Protein AF-A0A7W5UC82-F1 (afdb_monomer)

Solvent-accessible surface area (backbone atoms only — not comparable to full-atom values): 12425 Å² total; per-residue (Å²): 120,72,84,56,63,73,58,65,76,82,56,64,80,83,52,55,62,54,56,48,46,48,49,60,71,60,55,73,76,70,64,83,84,66,66,76,64,57,51,53,33,40,58,38,34,38,73,66,35,64,66,34,46,51,55,49,46,72,69,45,45,68,56,44,32,56,49,31,27,64,73,68,68,35,65,70,63,8,50,52,37,41,53,51,36,53,53,50,46,63,73,44,32,67,74,66,70,93,79,85,71,57,63,70,49,52,54,52,32,50,38,49,53,50,48,48,55,50,56,50,49,54,51,51,48,46,70,78,54,61,67,100,53,88,84,71,74,89,78,63,86,82,77,90,71,70,94,80,44,70,66,59,54,51,53,53,37,47,67,70,42,59,65,71,20,40,49,44,44,42,34,40,65,75,64,46,36,50,64,65,54,36,11,58,49,71,73,50,51,53,68,55,41,53,52,30,35,55,51,31,52,52,49,40,50,54,48,58,56,51,67,63,71,81,108

Radius of gyration: 19.01 Å; Cα contacts (8 Å, |Δi|>4): 162; chains: 1; bounding box: 41×48×53 Å

Nearest PDB structures (foldseek):
  5wuq-assembly1_A  TM=9.085E-01  e=1.717E-09  Bacillus subtilis subsp. subtilis str. 168
  5uxx-assembly1_A  TM=7.949E-01  e=4.106E-07  Bartonella quintana str. Toulouse
  8z6g-assembly3_F  TM=4.770E-01  e=3.536E-07  Pseudomonas aeruginosa
  1or7-assembly3_A  TM=4.717E-01  e=6.114E-07  Escherichia coli
  6dvb-assembly1_F  TM=4.157E-01  e=9.454E-06  Mycobacterium tuberculosis H37Rv

Sequence (215 aa):
MALFADYKAEVPCNYRSELERWRLSMKWDRAPKSGDQDEDLLGRIAAGDVSAMRMMVARQLPRIVAVATRMLGDAAEAEDVAQETFLRIWRNAGGWRQRNARFSTWVHRVAINLCYDRLRRRKDVLAEHPPDIEYEGPAPDADLMSEDDPSRRVERALQMIASRQREAIILVYYQALSNVEAAEVMDVSVDALESLLARGRRSLQGLLLKDEGDG

pLDDT: mean 71.08, std 19.15, range [25.59, 94.25]

Mean predicted aligned error: 12.04 Å

Foldseek 3Di:
DVVVVVVVPPDPPVCPVVVVVVCVVLPLPDDDDPFPLLVVLLVCLLVVNPVSLVVNCVVCVVVQLVLLCLLQVDNVLSNVLSVVLSVCSSVCSVVDDPDDAGPLLVSLLSSLVSSVVVVVVVVVCCVVCVDPDDDPDDDDPPPDDDPPDVVVLLSVLLVPDDSLLSQLCCCCRVVVDDLVSSCVSVVHDSVVSVVSPVVSVVSSVVSSVVVVVVD

Secondary structure (DSSP, 8-state):
-GGGTGGGGSS-TTSHHHHHHHHHHTT-S-PPP-HHHHHHHHHHHHTT-HHHHHHHHHHHHHHHHHHHHHHHS-HHHHHHHHHHHHHHHHHHGGG--TTS--HHHHHHHHHHHHHHHHHHHHHHHHHHS--SS--PPP-----SS-TT-HHHHHHHHHHHS-HHHHHHHIIIIIS---HHHHHHHHTS-HHHHHHHHHHHHHHHHHHHHHTTT--

Structure (mmCIF, N/CA/C/O backbone):
data_AF-A0A7W5UC82-F1
#
_entry.id   AF-A0A7W5UC82-F1
#
loop_
_atom_site.group_PDB
_atom_site.id
_atom_site.type_symbol
_atom_site.label_atom_id
_atom_site.label_alt_id
_atom_site.label_comp_id
_atom_site.label_asym_id
_atom_site.label_entity_id
_atom_site.label_seq_id
_atom_site.pdbx_PDB_ins_code
_atom_site.Cartn_x
_atom_site.Cartn_y
_atom_site.Cartn_z
_atom_site.occupancy
_atom_site.B_iso_or_equiv
_atom_site.auth_seq_id
_atom_site.auth_comp_id
_atom_site.auth_asym_id
_atom_site.auth_atom_id
_atom_site.pdbx_PDB_model_num
ATOM 1 N N . MET A 1 1 ? 9.038 19.351 -6.204 1.00 32.41 1 MET A N 1
ATOM 2 C CA . MET A 1 1 ? 9.096 20.231 -7.397 1.00 32.41 1 MET A CA 1
ATOM 3 C C . MET A 1 1 ? 10.528 20.433 -7.895 1.00 32.41 1 MET A C 1
ATOM 5 O O . MET A 1 1 ? 10.709 20.386 -9.099 1.00 32.41 1 MET A O 1
ATOM 9 N N . ALA A 1 2 ? 11.543 20.551 -7.024 1.00 25.59 2 ALA A N 1
ATOM 10 C CA . ALA A 1 2 ? 12.946 20.707 -7.446 1.00 25.59 2 ALA A CA 1
ATOM 11 C C . ALA A 1 2 ? 13.569 19.449 -8.099 1.00 25.59 2 ALA A C 1
ATOM 13 O O . ALA A 1 2 ? 14.167 19.552 -9.159 1.00 25.59 2 ALA A O 1
ATOM 14 N N . LEU A 1 3 ? 13.316 18.245 -7.568 1.00 31.55 3 LEU A N 1
ATOM 15 C CA . LEU A 1 3 ? 13.868 16.976 -8.091 1.00 31.55 3 LEU A CA 1
ATOM 16 C C . LEU A 1 3 ? 13.426 16.580 -9.519 1.00 31.55 3 LEU A C 1
ATOM 18 O O . LEU A 1 3 ? 13.947 15.621 -10.079 1.00 31.55 3 LEU A O 1
ATOM 22 N N . PHE A 1 4 ? 12.445 17.274 -10.104 1.00 32.50 4 PHE A N 1
ATOM 23 C CA . PHE A 1 4 ? 11.948 17.000 -11.460 1.00 32.50 4 PHE A CA 1
ATOM 24 C C . PHE A 1 4 ? 12.512 17.956 -12.518 1.00 32.50 4 PHE A C 1
ATOM 26 O O . PHE A 1 4 ? 12.446 17.638 -13.704 1.00 32.50 4 PHE A O 1
ATOM 33 N N . ALA A 1 5 ? 13.051 19.109 -12.110 1.00 36.34 5 ALA A N 1
ATOM 34 C CA . ALA A 1 5 ? 13.639 20.070 -13.040 1.00 36.34 5 ALA A CA 1
ATOM 35 C C . ALA A 1 5 ? 14.926 19.507 -13.664 1.00 36.34 5 ALA A C 1
ATOM 37 O O . ALA A 1 5 ? 15.095 19.587 -14.879 1.00 36.34 5 ALA A O 1
ATOM 38 N N . ASP A 1 6 ? 15.738 18.814 -12.860 1.00 35.50 6 ASP A N 1
ATOM 39 C CA . ASP A 1 6 ? 16.983 18.184 -13.315 1.00 35.50 6 ASP A CA 1
ATOM 40 C C . ASP A 1 6 ? 16.746 16.927 -14.182 1.00 35.50 6 ASP A C 1
ATOM 42 O O . ASP A 1 6 ? 17.579 16.570 -15.006 1.00 35.50 6 ASP A O 1
ATOM 46 N N . TYR A 1 7 ? 15.571 16.288 -14.089 1.00 35.19 7 TYR A N 1
ATOM 47 C CA . TYR A 1 7 ? 15.224 15.066 -14.840 1.00 35.19 7 TYR A CA 1
ATOM 48 C C . TYR A 1 7 ? 14.824 15.320 -16.309 1.00 35.19 7 TYR A C 1
ATOM 50 O O . TYR A 1 7 ? 14.901 14.420 -17.142 1.00 35.19 7 TYR A O 1
ATOM 58 N N . LYS A 1 8 ? 14.395 16.543 -16.670 1.00 36.47 8 LYS A N 1
ATOM 59 C CA . LYS A 1 8 ? 13.956 16.880 -18.045 1.00 36.47 8 LYS A CA 1
ATOM 60 C C . LYS A 1 8 ? 15.104 16.940 -19.067 1.00 36.47 8 LYS A C 1
ATOM 62 O O . LYS A 1 8 ? 14.813 16.973 -20.267 1.00 36.47 8 LYS A O 1
ATOM 67 N N . ALA A 1 9 ? 16.358 16.984 -18.614 1.00 41.28 9 ALA A N 1
ATOM 68 C CA . ALA A 1 9 ? 17.532 17.215 -19.456 1.00 41.28 9 ALA A CA 1
ATOM 69 C C . ALA A 1 9 ? 18.114 15.941 -20.103 1.00 41.28 9 ALA A C 1
ATOM 71 O O . ALA A 1 9 ? 18.728 16.042 -21.159 1.00 41.28 9 ALA A O 1
ATOM 72 N N . GLU A 1 10 ? 17.885 14.756 -19.526 1.00 39.31 10 GLU A N 1
ATOM 73 C CA . GLU A 1 10 ? 18.503 13.489 -19.975 1.00 39.31 10 GLU A CA 1
ATOM 74 C C . GLU A 1 10 ? 17.598 12.625 -20.875 1.00 39.31 10 GLU A C 1
ATOM 76 O O . GLU A 1 10 ? 18.006 11.563 -21.337 1.00 39.31 10 GLU A O 1
ATOM 81 N N . VAL A 1 11 ? 16.362 13.062 -21.145 1.00 37.50 11 VAL A N 1
ATOM 82 C CA . VAL A 1 11 ? 15.384 12.296 -21.935 1.00 37.50 11 VAL A CA 1
ATOM 83 C C . VAL A 1 11 ? 15.316 12.827 -23.375 1.00 37.50 11 VAL A C 1
ATOM 85 O O . VAL A 1 11 ? 15.060 14.024 -23.555 1.00 37.50 11 VAL A O 1
ATOM 88 N N . PRO A 1 12 ? 15.489 11.973 -24.407 1.00 40.16 12 PRO A N 1
ATOM 89 C CA . PRO A 1 12 ? 15.376 12.382 -25.806 1.00 40.16 12 PRO A CA 1
ATOM 90 C C . PRO A 1 12 ? 14.014 13.028 -26.125 1.00 40.16 12 PRO A C 1
ATOM 92 O O . PRO A 1 12 ? 12.970 12.629 -25.607 1.00 40.16 12 PRO A O 1
ATOM 95 N N . CYS A 1 13 ? 14.031 14.061 -26.976 1.00 39.88 13 CYS A N 1
ATOM 96 C CA . CYS A 1 13 ? 12.917 14.988 -27.237 1.00 39.88 13 CYS A CA 1
ATOM 97 C C . CYS A 1 13 ? 11.603 14.316 -27.702 1.00 39.88 13 CYS A C 1
ATOM 99 O O . CYS A 1 13 ? 10.521 14.840 -27.440 1.00 39.88 13 CYS A O 1
ATOM 101 N N . ASN A 1 14 ? 11.678 13.139 -28.329 1.00 45.16 14 ASN A N 1
ATOM 102 C CA . ASN A 1 14 ? 10.529 12.370 -28.818 1.00 45.16 14 ASN A CA 1
ATOM 103 C C . ASN A 1 14 ? 9.693 11.707 -27.703 1.00 45.16 14 ASN A C 1
ATOM 105 O O . ASN A 1 14 ? 8.492 11.552 -27.885 1.00 45.16 14 ASN A O 1
ATOM 109 N N . TYR A 1 15 ? 10.268 11.415 -26.531 1.00 40.84 15 TYR A N 1
ATOM 110 C CA . TYR A 1 15 ? 9.565 10.739 -25.422 1.00 40.84 15 TYR A CA 1
ATOM 111 C C . TYR A 1 15 ? 8.939 11.696 -24.400 1.00 40.84 15 TYR A C 1
ATOM 113 O O . TYR A 1 15 ? 8.204 11.290 -23.496 1.00 40.84 15 TYR A O 1
ATOM 121 N N . ARG A 1 16 ? 9.211 13.000 -24.525 1.00 47.47 16 ARG A N 1
ATOM 122 C CA . ARG A 1 16 ? 8.720 14.021 -23.589 1.00 47.47 16 ARG A CA 1
ATOM 123 C C . ARG A 1 16 ? 7.192 14.160 -23.642 1.00 47.47 16 ARG A C 1
ATOM 125 O O . ARG A 1 16 ? 6.579 14.397 -22.607 1.00 47.47 16 ARG A O 1
ATOM 132 N N . SER A 1 17 ? 6.580 13.964 -24.811 1.00 43.38 17 SER A N 1
ATOM 133 C CA . SER A 1 17 ? 5.130 14.086 -25.026 1.00 43.38 17 SER A CA 1
ATOM 134 C C . SER A 1 17 ? 4.337 12.843 -24.598 1.00 43.38 17 SER A C 1
ATOM 136 O O . SER A 1 17 ? 3.176 12.965 -24.214 1.00 43.38 17 SER A O 1
ATOM 138 N N . GLU A 1 18 ? 4.942 11.654 -24.622 1.00 41.31 18 GLU A N 1
ATOM 139 C CA . GLU A 1 18 ? 4.344 10.403 -24.130 1.00 41.31 18 GLU A CA 1
ATOM 140 C C . GLU A 1 18 ? 4.451 10.270 -22.618 1.00 41.31 18 GLU A C 1
ATOM 142 O O . GLU A 1 18 ? 3.460 9.944 -21.973 1.00 41.31 18 GLU A O 1
ATOM 147 N N . LEU A 1 19 ? 5.591 10.650 -22.033 1.00 44.00 19 LEU A N 1
ATOM 148 C CA . LEU A 1 19 ? 5.740 10.761 -20.582 1.00 44.00 19 LEU A CA 1
ATOM 149 C C . LEU A 1 19 ? 4.848 11.870 -19.997 1.00 44.00 19 LEU A C 1
ATOM 151 O O . LEU A 1 19 ? 4.282 11.692 -18.918 1.00 44.00 19 LEU A O 1
ATOM 155 N N . GLU A 1 20 ? 4.660 12.997 -20.699 1.00 46.47 20 GLU A N 1
ATOM 156 C CA . GLU A 1 20 ? 3.678 14.016 -20.299 1.00 46.47 20 GLU A CA 1
ATOM 157 C C . GLU A 1 20 ? 2.229 13.545 -20.509 1.00 46.47 20 GLU A C 1
ATOM 159 O O . GLU A 1 20 ? 1.400 13.790 -19.631 1.00 46.47 20 GLU A O 1
ATOM 164 N N . ARG A 1 21 ? 1.914 12.799 -21.581 1.00 47.69 21 ARG A N 1
ATOM 165 C CA . ARG A 1 21 ? 0.598 12.145 -21.756 1.00 47.69 21 ARG A CA 1
ATOM 166 C C . ARG A 1 21 ? 0.309 11.127 -20.663 1.00 47.69 21 ARG A C 1
ATOM 168 O O . ARG A 1 21 ? -0.806 11.098 -20.160 1.00 47.69 21 ARG A O 1
ATOM 175 N N . TRP A 1 22 ? 1.302 10.352 -20.245 1.00 50.38 22 TRP A N 1
ATOM 176 C CA . TRP A 1 22 ? 1.209 9.443 -19.107 1.00 50.38 22 TRP A CA 1
ATOM 177 C C . TRP A 1 22 ? 0.980 10.182 -17.792 1.00 50.38 22 TRP A C 1
ATOM 179 O O . TRP A 1 22 ? 0.070 9.840 -17.039 1.00 50.38 22 TRP A O 1
ATOM 189 N N . ARG A 1 23 ? 1.746 11.250 -17.540 1.00 44.44 23 ARG A N 1
ATOM 190 C CA . ARG A 1 23 ? 1.577 12.124 -16.368 1.00 44.44 23 ARG A CA 1
ATOM 191 C C . ARG A 1 23 ? 0.168 12.729 -16.295 1.00 44.44 23 ARG A C 1
ATOM 193 O O . ARG A 1 23 ? -0.384 12.860 -15.204 1.00 44.44 23 ARG A O 1
ATOM 200 N N . LEU A 1 24 ? -0.397 13.105 -17.445 1.00 42.62 24 LEU A N 1
ATOM 201 C CA . LEU A 1 24 ? -1.737 13.688 -17.580 1.00 42.62 24 LEU A CA 1
ATOM 202 C C . LEU A 1 24 ? -2.851 12.629 -17.508 1.00 42.62 24 LEU A C 1
ATOM 204 O O . LEU A 1 24 ? -3.873 12.870 -16.870 1.00 42.62 24 LEU A O 1
ATOM 208 N N . SER A 1 25 ? -2.634 11.450 -18.096 1.00 43.88 25 SER A N 1
ATOM 209 C CA . SER A 1 25 ? -3.541 10.293 -18.054 1.00 43.88 25 SER A CA 1
ATOM 210 C C . SER A 1 25 ? -3.720 9.758 -16.625 1.00 43.88 25 SER A C 1
ATOM 212 O O . SER A 1 25 ? -4.839 9.500 -16.189 1.00 43.88 25 SER A O 1
ATOM 214 N N . MET A 1 26 ? -2.638 9.704 -15.838 1.00 41.81 26 MET A N 1
ATOM 215 C CA . MET A 1 26 ? -2.639 9.206 -14.455 1.00 41.81 26 MET A CA 1
ATOM 216 C C . MET A 1 26 ? -3.280 10.143 -13.413 1.00 41.81 26 MET A C 1
ATOM 218 O O . MET A 1 26 ? -3.298 9.787 -12.238 1.00 41.81 26 MET A O 1
ATOM 222 N N . LYS A 1 27 ? -3.793 11.330 -13.793 1.00 40.84 27 LYS A N 1
ATOM 223 C CA . LYS A 1 27 ? -4.301 12.360 -12.856 1.00 40.84 27 LYS A CA 1
ATOM 224 C C . LYS A 1 27 ? -3.393 12.530 -11.625 1.00 40.84 27 LYS A C 1
ATOM 226 O O . LYS A 1 27 ? -3.808 12.373 -10.481 1.00 40.84 27 LYS A O 1
ATOM 231 N N . TRP A 1 28 ? -2.141 12.898 -11.890 1.00 47.50 28 TRP A N 1
ATOM 232 C CA . TRP A 1 28 ? -1.086 13.177 -10.904 1.00 47.50 28 TRP A CA 1
ATOM 233 C C . TRP A 1 28 ? -1.439 14.252 -9.852 1.00 47.50 28 TRP A C 1
ATOM 235 O O . TRP A 1 28 ? -0.790 14.357 -8.809 1.00 47.50 28 TRP A O 1
ATOM 245 N N . ASP A 1 29 ? -2.476 15.053 -10.090 1.00 33.72 29 ASP A N 1
ATOM 246 C CA . ASP A 1 29 ? -2.910 16.088 -9.162 1.00 33.72 29 ASP A CA 1
ATOM 247 C C . ASP A 1 29 ? -3.919 15.525 -8.148 1.00 33.72 29 ASP A C 1
ATOM 249 O O . ASP A 1 29 ? -5.121 15.487 -8.387 1.00 33.72 29 ASP A O 1
ATOM 253 N N . ARG A 1 30 ? -3.383 15.120 -6.986 1.00 38.94 30 ARG A N 1
ATOM 254 C CA . ARG A 1 30 ? -4.061 15.006 -5.676 1.00 38.94 30 ARG A CA 1
ATOM 255 C C . ARG A 1 30 ? -5.403 14.249 -5.686 1.00 38.94 30 ARG A C 1
ATOM 257 O O . ARG A 1 30 ? -6.471 14.840 -5.839 1.00 38.94 30 ARG A O 1
ATOM 264 N N . ALA A 1 31 ? -5.375 12.961 -5.336 1.00 37.72 31 ALA A N 1
ATOM 265 C CA . ALA A 1 31 ? -6.595 12.309 -4.862 1.00 37.72 31 ALA A CA 1
ATOM 266 C C . ALA A 1 31 ? -7.041 12.930 -3.515 1.00 37.72 31 ALA A C 1
ATOM 268 O O . ALA A 1 31 ? -6.196 13.299 -2.689 1.00 37.72 31 ALA A O 1
ATOM 269 N N . PRO A 1 32 ? -8.354 13.080 -3.275 1.00 38.25 32 PRO A N 1
ATOM 270 C CA . PRO A 1 32 ? -8.872 13.687 -2.054 1.00 38.25 32 PRO A CA 1
ATOM 271 C C . PRO A 1 32 ? -8.574 12.827 -0.816 1.00 38.25 32 PRO A C 1
ATOM 273 O O . PRO A 1 32 ? -8.680 11.601 -0.845 1.00 38.25 32 PRO A O 1
ATOM 276 N N . LYS A 1 33 ? -8.215 13.496 0.287 1.00 47.78 33 LYS A N 1
ATOM 277 C CA . LYS A 1 33 ? -7.917 12.890 1.594 1.00 47.78 33 LYS A CA 1
ATOM 278 C C . LYS A 1 33 ? -9.211 12.358 2.233 1.00 47.78 33 LYS A C 1
ATOM 280 O O . LYS A 1 33 ? -10.138 13.135 2.425 1.00 47.78 33 LYS A O 1
ATOM 285 N N . SER A 1 34 ? -9.258 11.076 2.609 1.00 53.88 34 SER A N 1
ATOM 286 C CA . SER A 1 34 ? -10.420 10.424 3.255 1.00 53.88 34 SER A CA 1
ATOM 287 C C . SER A 1 34 ? -10.397 10.436 4.797 1.00 53.88 34 SER A C 1
ATOM 289 O O . SER A 1 34 ? -11.190 9.735 5.420 1.00 53.88 34 SER A O 1
ATOM 291 N N . GLY A 1 35 ? -9.502 11.224 5.409 1.00 56.31 35 GLY A N 1
ATOM 292 C CA . GLY A 1 35 ? -9.071 11.083 6.810 1.00 56.31 35 GLY A CA 1
ATOM 293 C C . GLY A 1 35 ? -10.182 11.022 7.864 1.00 56.31 35 GLY A C 1
ATOM 294 O O . GLY A 1 35 ? -10.196 10.092 8.660 1.00 56.31 35 GLY A O 1
ATOM 295 N N . ASP A 1 36 ? -11.137 11.951 7.844 1.00 56.66 36 ASP A N 1
ATOM 296 C CA . ASP A 1 36 ? -12.031 12.141 9.000 1.00 56.66 36 ASP A CA 1
ATOM 297 C C . ASP A 1 36 ? -13.138 11.076 9.110 1.00 56.66 36 ASP A C 1
ATOM 299 O O . ASP A 1 36 ? -13.595 10.751 10.201 1.00 56.66 36 ASP A O 1
ATOM 303 N N . GLN A 1 37 ? -13.572 10.498 7.987 1.00 68.94 37 GLN A N 1
ATOM 304 C CA . GLN A 1 37 ? -14.655 9.502 7.976 1.00 68.94 37 GLN A CA 1
ATOM 305 C C . GLN A 1 37 ? -14.160 8.087 8.280 1.00 68.94 37 GLN A C 1
ATOM 307 O O . GLN A 1 37 ? -14.913 7.267 8.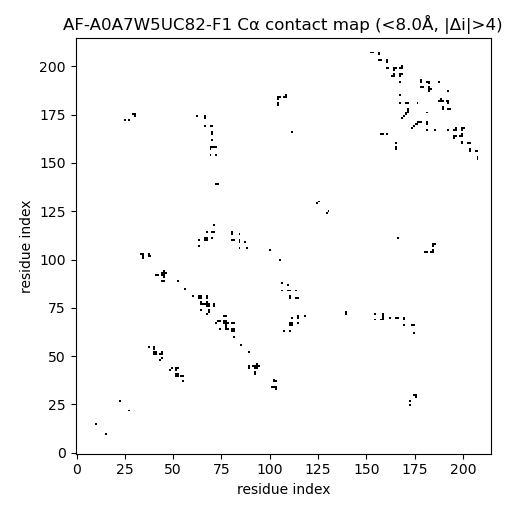802 1.00 68.94 37 GLN A O 1
ATOM 312 N N . ASP A 1 38 ? -12.910 7.780 7.933 1.00 74.38 38 ASP A N 1
ATOM 313 C CA . ASP A 1 38 ? -12.366 6.440 8.135 1.00 74.38 38 ASP A CA 1
ATOM 314 C C . ASP A 1 38 ? -12.002 6.207 9.621 1.00 74.38 38 ASP A C 1
ATOM 316 O O . ASP A 1 38 ? -12.090 5.081 10.112 1.00 74.38 38 ASP A O 1
ATOM 320 N N . GLU A 1 39 ? -11.671 7.269 10.366 1.00 77.56 39 GLU A N 1
ATOM 321 C CA . GLU A 1 39 ? -11.397 7.199 11.809 1.00 77.56 39 GLU A CA 1
ATOM 322 C C . GLU A 1 39 ? -12.659 6.947 12.654 1.00 77.56 39 GLU A C 1
ATOM 324 O O . GLU A 1 39 ? -12.616 6.133 13.578 1.00 77.56 39 GLU A O 1
ATOM 329 N N . ASP A 1 40 ? -13.795 7.571 12.317 1.00 83.12 40 ASP A N 1
ATOM 330 C CA . ASP A 1 40 ? -15.085 7.313 12.986 1.00 83.12 40 ASP A CA 1
ATOM 331 C C . ASP A 1 40 ? -15.520 5.849 12.829 1.00 83.12 40 ASP A C 1
ATOM 333 O O . ASP A 1 40 ? -15.866 5.165 13.800 1.00 83.12 40 ASP A O 1
ATOM 337 N N . LEU A 1 41 ? -15.421 5.329 11.601 1.00 85.81 41 LEU A N 1
ATOM 338 C CA . LEU A 1 41 ? -15.728 3.931 11.315 1.00 85.81 41 LEU A CA 1
ATOM 339 C C . LEU A 1 41 ? -14.868 2.987 12.154 1.00 85.81 41 LEU A C 1
ATOM 341 O O . LEU A 1 41 ? -15.370 1.976 12.636 1.00 85.81 41 LEU A O 1
ATOM 345 N N . LEU A 1 42 ? -13.596 3.315 12.372 1.00 83.31 42 LEU A N 1
ATOM 346 C CA . LEU A 1 42 ? -12.705 2.485 13.170 1.00 83.31 42 LEU A CA 1
ATOM 347 C C . LEU A 1 42 ? -13.093 2.446 14.649 1.00 83.31 42 LEU A C 1
ATOM 349 O O . LEU A 1 42 ? -13.076 1.370 15.244 1.00 83.31 42 LEU A O 1
ATOM 353 N N . GLY A 1 43 ? -13.482 3.585 15.229 1.00 84.44 43 GLY A N 1
ATOM 354 C CA . GLY A 1 43 ? -13.989 3.634 16.603 1.00 84.44 43 GLY A CA 1
ATOM 355 C C . GLY A 1 43 ? -15.221 2.744 16.786 1.00 84.44 43 GLY A C 1
ATOM 356 O O . GLY A 1 43 ? -15.338 2.015 17.771 1.00 84.44 43 GLY A O 1
ATOM 357 N N . ARG A 1 44 ? -16.104 2.722 15.785 1.00 88.75 44 ARG A N 1
ATOM 358 C CA . ARG A 1 44 ? -17.282 1.846 15.766 1.00 88.75 44 ARG A CA 1
ATOM 359 C C . ARG A 1 44 ? -16.916 0.373 15.565 1.00 88.75 44 ARG A C 1
ATOM 361 O O . ARG A 1 44 ? -17.457 -0.483 16.261 1.00 88.75 44 ARG A O 1
ATOM 368 N N . ILE A 1 45 ? -15.962 0.065 14.683 1.00 89.00 45 ILE A N 1
ATOM 369 C CA . ILE A 1 45 ? -15.439 -1.301 14.500 1.00 89.00 45 ILE A CA 1
ATOM 370 C C . ILE A 1 45 ? -14.813 -1.814 15.804 1.00 89.00 45 ILE A C 1
ATOM 372 O O . ILE A 1 45 ? -15.048 -2.959 16.182 1.00 89.00 45 ILE A O 1
ATOM 376 N N . ALA A 1 46 ? -14.076 -0.971 16.531 1.00 87.12 46 ALA A N 1
ATOM 377 C CA . ALA A 1 46 ? -13.499 -1.311 17.831 1.00 87.12 46 ALA A CA 1
ATOM 378 C C . ALA A 1 46 ? -14.567 -1.663 18.883 1.00 87.12 46 ALA A C 1
ATOM 380 O O . ALA A 1 46 ? -14.318 -2.494 19.755 1.00 87.12 46 ALA A O 1
ATOM 381 N N . ALA A 1 47 ? -15.764 -1.080 18.773 1.00 88.50 47 ALA A N 1
ATOM 382 C CA . ALA A 1 47 ? -16.929 -1.413 19.591 1.00 88.50 47 ALA A CA 1
ATOM 383 C C . ALA A 1 47 ? -17.724 -2.636 19.078 1.00 88.50 47 ALA A C 1
ATOM 385 O O . ALA A 1 47 ? -18.756 -2.978 19.654 1.00 88.50 47 ALA A O 1
ATOM 386 N N . GLY A 1 48 ? -17.270 -3.303 18.010 1.00 86.19 48 GLY A N 1
ATOM 387 C CA . GLY A 1 48 ? -17.926 -4.476 17.426 1.00 86.19 48 GLY A CA 1
ATOM 388 C C . GLY A 1 48 ? -19.042 -4.161 16.422 1.00 86.19 48 GLY A C 1
ATOM 389 O O . GLY A 1 48 ? -19.828 -5.049 16.091 1.00 86.19 48 GLY A O 1
ATOM 390 N N . ASP A 1 49 ? -19.134 -2.927 15.914 1.00 91.94 49 ASP A N 1
ATOM 391 C CA . ASP A 1 49 ? -20.141 -2.547 14.919 1.00 91.94 49 ASP A CA 1
ATOM 392 C C . ASP A 1 49 ? -19.836 -3.170 13.542 1.00 91.94 49 ASP A C 1
ATOM 394 O O . ASP A 1 49 ? -19.000 -2.700 12.762 1.00 91.94 49 ASP A O 1
ATOM 398 N N . VAL A 1 50 ? -20.572 -4.233 13.214 1.00 89.94 50 VAL A N 1
ATOM 399 C CA . VAL A 1 50 ? -20.477 -4.939 11.926 1.00 89.94 50 VAL A CA 1
ATOM 400 C C . VAL A 1 50 ? -20.886 -4.045 10.747 1.00 89.94 50 VAL A C 1
ATOM 402 O O . VAL A 1 50 ? -20.357 -4.199 9.645 1.00 89.94 50 VAL A O 1
ATOM 405 N N . SER A 1 51 ? -21.805 -3.097 10.947 1.00 91.69 51 SER A N 1
ATOM 406 C CA . SER A 1 51 ? -22.226 -2.161 9.899 1.00 91.69 51 SER A CA 1
ATOM 407 C C . SER A 1 51 ? -21.091 -1.204 9.539 1.00 91.69 51 SER A C 1
ATOM 409 O O . SER A 1 51 ? -20.799 -1.005 8.357 1.00 91.69 51 SER A O 1
ATOM 411 N N . ALA A 1 52 ? -20.371 -0.699 10.545 1.00 89.06 52 ALA A N 1
ATOM 412 C CA . ALA A 1 52 ? -19.180 0.119 10.329 1.00 89.06 52 ALA A CA 1
ATOM 413 C C . ALA A 1 52 ? -18.092 -0.645 9.556 1.00 89.06 52 ALA A C 1
ATOM 415 O O . ALA A 1 52 ? -17.490 -0.098 8.630 1.00 89.06 52 ALA A O 1
ATOM 416 N N . MET A 1 53 ? -17.901 -1.936 9.854 1.00 87.25 53 MET A N 1
ATOM 417 C CA . MET A 1 53 ? -16.975 -2.782 9.096 1.00 87.25 53 MET A CA 1
ATOM 418 C C . MET A 1 53 ? -17.393 -2.926 7.628 1.00 87.25 53 MET A C 1
ATOM 420 O O . MET A 1 53 ? -16.563 -2.780 6.734 1.00 87.25 53 MET A O 1
ATOM 424 N N . ARG A 1 54 ? -18.682 -3.149 7.345 1.00 88.31 54 ARG A N 1
ATOM 425 C CA . ARG A 1 54 ? -19.187 -3.221 5.960 1.00 88.31 54 ARG A CA 1
ATOM 426 C C . ARG A 1 54 ? -18.962 -1.917 5.197 1.00 88.31 54 ARG A C 1
ATOM 428 O O . ARG A 1 54 ? -18.536 -1.957 4.045 1.00 88.31 54 ARG A O 1
ATOM 435 N N . MET A 1 55 ? -19.203 -0.773 5.838 1.00 88.75 55 MET A N 1
ATOM 436 C CA . MET A 1 55 ? -18.937 0.543 5.249 1.00 88.75 55 MET A CA 1
ATOM 437 C C . MET A 1 55 ? -17.448 0.731 4.942 1.00 88.75 55 MET A C 1
ATOM 439 O O . MET A 1 55 ? -17.099 1.226 3.871 1.00 88.75 55 MET A O 1
ATOM 443 N N . MET A 1 56 ? -16.570 0.297 5.850 1.00 85.25 56 MET A N 1
ATOM 444 C CA . MET A 1 56 ? -15.124 0.339 5.648 1.00 85.25 56 MET A CA 1
ATOM 445 C C . MET A 1 56 ? -14.691 -0.516 4.453 1.00 85.25 56 MET A C 1
ATOM 447 O O . MET A 1 56 ? -13.977 -0.034 3.572 1.00 85.25 56 MET A O 1
ATOM 451 N N . VAL A 1 57 ? -15.164 -1.764 4.396 1.00 86.38 57 VAL A N 1
ATOM 452 C CA . VAL A 1 57 ? -14.884 -2.692 3.292 1.00 86.38 57 VAL A CA 1
ATOM 453 C C . VAL A 1 57 ? -15.331 -2.089 1.966 1.00 86.38 57 VAL A C 1
ATOM 455 O O . VAL A 1 57 ? -14.522 -1.984 1.051 1.00 86.38 57 VAL A O 1
ATOM 458 N N . ALA A 1 58 ? -16.571 -1.604 1.870 1.00 84.75 58 ALA A N 1
ATOM 459 C CA . ALA A 1 58 ? -17.096 -1.019 0.637 1.00 84.75 58 ALA A CA 1
ATOM 460 C C . ALA A 1 58 ? -16.249 0.159 0.116 1.00 84.75 58 ALA A C 1
ATOM 462 O O . ALA A 1 58 ? -16.116 0.345 -1.093 1.00 84.75 58 ALA A O 1
ATOM 463 N N . ARG A 1 59 ? -15.649 0.946 1.018 1.00 83.31 59 ARG A N 1
ATOM 464 C CA . ARG A 1 59 ? -14.818 2.109 0.667 1.00 83.31 59 ARG A CA 1
ATOM 465 C C . ARG A 1 59 ? -13.392 1.734 0.272 1.00 83.31 59 ARG A C 1
ATOM 467 O O . ARG A 1 59 ? -12.842 2.326 -0.656 1.00 83.31 59 ARG A O 1
ATOM 474 N N . GLN A 1 60 ? -12.779 0.803 1.001 1.00 81.56 60 GLN A N 1
ATOM 475 C CA . GLN A 1 60 ? -11.346 0.519 0.893 1.00 81.56 60 GLN A CA 1
ATOM 476 C C . GLN A 1 60 ? -11.029 -0.689 0.006 1.00 81.56 60 GLN A C 1
ATOM 478 O O . GLN A 1 60 ? -9.933 -0.758 -0.547 1.00 81.56 60 GLN A O 1
ATOM 483 N N . LEU A 1 61 ? -11.976 -1.613 -0.191 1.00 85.00 61 LEU A N 1
ATOM 484 C CA . LEU A 1 61 ? -11.755 -2.845 -0.953 1.00 85.00 61 LEU A CA 1
ATOM 485 C C . LEU A 1 61 ? -11.244 -2.578 -2.380 1.00 85.00 61 LEU A C 1
ATOM 487 O O . LEU A 1 61 ? -10.210 -3.154 -2.722 1.00 85.00 61 LEU A O 1
ATOM 491 N N . PRO A 1 62 ? -11.839 -1.669 -3.185 1.00 82.94 62 PRO A N 1
ATOM 492 C CA . PRO A 1 62 ? -11.337 -1.410 -4.535 1.00 82.94 62 PRO A CA 1
ATOM 493 C C . PRO A 1 62 ? -9.890 -0.906 -4.542 1.00 82.94 62 PRO A C 1
ATOM 495 O O . PRO A 1 62 ? -9.115 -1.258 -5.425 1.00 82.94 62 PRO A O 1
ATOM 498 N N . ARG A 1 63 ? -9.502 -0.108 -3.537 1.00 81.44 63 ARG A N 1
ATOM 499 C CA . ARG A 1 63 ? -8.143 0.439 -3.408 1.00 81.44 63 ARG A CA 1
ATOM 500 C C . ARG A 1 63 ? -7.150 -0.646 -3.012 1.00 81.44 63 ARG A C 1
ATOM 502 O O . ARG A 1 63 ? -6.085 -0.733 -3.611 1.00 81.44 63 ARG A O 1
ATOM 509 N N . ILE A 1 64 ? -7.504 -1.489 -2.042 1.00 84.69 64 ILE A N 1
ATOM 510 C CA . ILE A 1 64 ? -6.637 -2.577 -1.573 1.0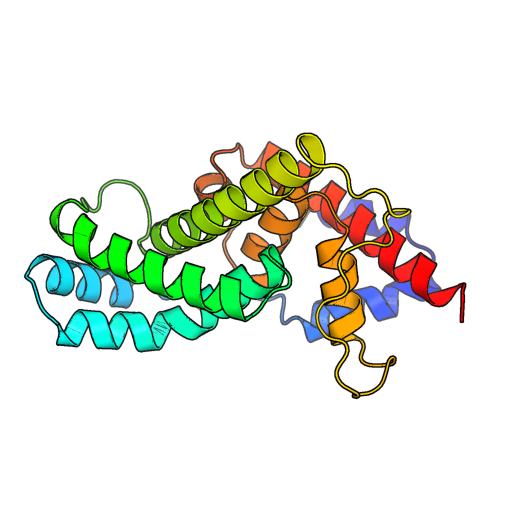0 84.69 64 ILE A CA 1
ATOM 511 C C . ILE A 1 64 ? -6.424 -3.617 -2.675 1.00 84.69 64 ILE A C 1
ATOM 513 O O . ILE A 1 64 ? -5.277 -3.963 -2.948 1.00 84.69 64 ILE A O 1
ATOM 517 N N . VAL A 1 65 ? -7.488 -4.054 -3.357 1.00 83.88 65 VAL A N 1
ATOM 518 C CA . VAL A 1 65 ? -7.381 -4.997 -4.485 1.00 83.88 65 VAL A CA 1
ATOM 519 C C . VAL A 1 65 ? -6.531 -4.396 -5.603 1.00 83.88 65 VAL A C 1
ATOM 521 O O . VAL A 1 65 ? -5.625 -5.050 -6.111 1.00 83.88 65 VAL A O 1
ATOM 524 N N . ALA A 1 66 ? -6.737 -3.117 -5.929 1.00 81.81 66 ALA A N 1
ATOM 525 C CA . ALA A 1 66 ? -5.940 -2.401 -6.920 1.00 81.81 66 ALA A CA 1
ATOM 526 C C . ALA A 1 66 ? -4.442 -2.317 -6.557 1.00 81.81 66 ALA A C 1
ATOM 528 O O . ALA A 1 66 ? -3.596 -2.409 -7.450 1.00 81.81 66 ALA A O 1
ATOM 529 N N . VAL A 1 67 ? -4.097 -2.131 -5.276 1.00 84.56 67 VAL A N 1
ATOM 530 C CA . VAL A 1 67 ? -2.701 -2.178 -4.798 1.00 84.56 67 VAL A CA 1
ATOM 531 C C . VAL A 1 67 ? -2.143 -3.584 -4.919 1.00 84.56 67 VAL A C 1
ATOM 533 O O . VAL A 1 67 ? -1.074 -3.762 -5.497 1.00 84.56 67 VAL A O 1
ATOM 536 N N . ALA A 1 68 ? -2.854 -4.571 -4.377 1.00 87.19 68 ALA A N 1
ATOM 537 C CA . ALA A 1 68 ? -2.369 -5.938 -4.292 1.00 87.19 68 ALA A CA 1
ATOM 538 C C . ALA A 1 68 ? -2.185 -6.554 -5.684 1.00 87.19 68 ALA A C 1
ATOM 540 O O . ALA A 1 68 ? -1.143 -7.144 -5.946 1.00 87.19 68 ALA A O 1
ATOM 541 N N . THR A 1 69 ? -3.104 -6.287 -6.616 1.00 86.12 69 THR A N 1
ATOM 542 C CA . THR A 1 69 ? -2.990 -6.713 -8.021 1.00 86.12 69 THR A CA 1
ATOM 543 C C . THR A 1 69 ? -1.726 -6.141 -8.664 1.00 86.12 69 THR A C 1
ATOM 545 O O . THR A 1 69 ? -0.950 -6.868 -9.275 1.00 86.12 69 THR A O 1
ATOM 548 N N . ARG A 1 70 ? -1.437 -4.848 -8.460 1.00 83.88 70 ARG A N 1
ATOM 549 C CA . ARG A 1 70 ? -0.217 -4.219 -8.999 1.00 83.88 70 ARG A CA 1
ATOM 550 C C . ARG A 1 70 ? 1.057 -4.662 -8.292 1.00 83.88 70 ARG A C 1
ATOM 552 O O . ARG A 1 70 ? 2.130 -4.599 -8.882 1.00 83.88 70 ARG A O 1
ATOM 559 N N . MET A 1 71 ? 0.973 -5.088 -7.038 1.00 86.31 71 MET A N 1
ATOM 560 C CA . MET A 1 71 ? 2.121 -5.623 -6.310 1.00 86.31 71 MET A CA 1
ATOM 561 C C . MET A 1 71 ? 2.441 -7.061 -6.726 1.00 86.31 71 MET A C 1
ATOM 563 O O . MET A 1 71 ? 3.618 -7.368 -6.906 1.00 86.31 71 MET A O 1
ATOM 567 N N . LEU A 1 72 ? 1.419 -7.909 -6.877 1.00 87.12 72 LEU A N 1
ATOM 568 C CA . LEU A 1 72 ? 1.545 -9.364 -7.013 1.00 87.12 72 LEU A CA 1
ATOM 569 C C . LEU A 1 72 ? 1.419 -9.880 -8.450 1.00 87.12 72 LEU A C 1
ATOM 571 O O . LEU A 1 72 ? 1.914 -10.972 -8.731 1.00 87.12 72 LEU A O 1
ATOM 575 N N . GLY A 1 73 ? 0.759 -9.126 -9.332 1.00 83.88 73 GLY A N 1
ATOM 576 C CA . GLY A 1 73 ? 0.450 -9.556 -10.697 1.00 83.88 73 GLY A CA 1
ATOM 577 C C . GLY A 1 73 ? -0.584 -10.685 -10.776 1.00 83.88 73 GLY A C 1
ATOM 578 O O . GLY A 1 73 ? -0.692 -11.317 -11.817 1.00 83.88 73 GLY A O 1
ATOM 579 N N . ASP A 1 74 ? -1.312 -10.950 -9.688 1.00 85.38 74 ASP A N 1
ATOM 580 C CA . ASP A 1 74 ? -2.241 -12.072 -9.541 1.00 85.38 74 ASP A CA 1
ATOM 581 C C . ASP A 1 74 ? -3.522 -11.595 -8.840 1.00 85.38 74 ASP A C 1
ATOM 583 O O . ASP A 1 74 ? -3.463 -11.022 -7.745 1.00 85.38 74 ASP A O 1
ATOM 587 N N . ALA A 1 75 ? -4.672 -11.789 -9.490 1.00 81.75 75 ALA A N 1
ATOM 588 C CA . ALA A 1 75 ? -5.964 -11.330 -8.989 1.00 81.75 75 ALA A CA 1
ATOM 589 C C . ALA A 1 75 ? -6.466 -12.159 -7.795 1.00 81.75 75 ALA A C 1
ATOM 591 O O . ALA A 1 75 ? -6.994 -11.586 -6.842 1.00 81.75 75 ALA A O 1
ATOM 592 N N . ALA A 1 76 ? -6.257 -13.477 -7.806 1.00 85.25 76 ALA A N 1
ATOM 593 C CA . ALA A 1 76 ? -6.688 -14.356 -6.723 1.00 85.25 76 ALA A CA 1
ATOM 594 C C . ALA A 1 76 ? -5.886 -14.069 -5.446 1.00 85.25 76 ALA A C 1
ATOM 596 O O . ALA A 1 76 ? -6.457 -13.865 -4.373 1.00 85.25 76 ALA A O 1
ATOM 597 N N . GLU A 1 77 ? -4.562 -13.925 -5.558 1.00 88.62 77 GLU A N 1
ATOM 598 C CA . GLU A 1 77 ? -3.758 -13.524 -4.404 1.00 88.62 77 GLU A CA 1
ATOM 599 C C . GLU A 1 77 ? -4.103 -12.109 -3.919 1.00 88.62 77 GLU A C 1
ATOM 601 O O . GLU A 1 77 ? -4.033 -11.836 -2.716 1.00 88.62 77 GLU A O 1
ATOM 606 N N . ALA A 1 78 ? -4.477 -11.198 -4.824 1.00 86.56 78 ALA A N 1
ATOM 607 C CA . ALA A 1 78 ? -4.906 -9.853 -4.457 1.00 86.56 78 ALA A CA 1
ATOM 608 C C . ALA A 1 78 ? -6.210 -9.855 -3.646 1.00 86.56 78 ALA A C 1
ATOM 610 O O . ALA A 1 78 ? -6.320 -9.114 -2.662 1.00 86.56 78 ALA A O 1
ATOM 611 N N . GLU A 1 79 ? -7.174 -10.699 -4.013 1.00 87.56 79 GLU A N 1
ATOM 612 C CA . GLU A 1 79 ? -8.395 -10.913 -3.235 1.00 87.56 79 GLU A CA 1
ATOM 613 C C . GLU A 1 79 ? -8.079 -11.477 -1.848 1.00 87.56 79 GLU A C 1
ATOM 615 O O . GLU A 1 79 ? -8.572 -10.951 -0.845 1.00 87.56 79 GLU A O 1
ATOM 620 N N . ASP A 1 80 ? -7.180 -12.456 -1.756 1.00 91.31 80 ASP A N 1
ATOM 621 C CA . ASP A 1 80 ? -6.763 -13.011 -0.469 1.00 91.31 80 ASP A CA 1
ATOM 622 C C . ASP A 1 80 ? -6.026 -11.983 0.408 1.00 91.31 80 ASP A C 1
ATOM 624 O O . ASP A 1 80 ? -6.217 -11.946 1.627 1.00 91.31 80 ASP A O 1
ATOM 628 N N . VAL A 1 81 ? -5.164 -11.130 -0.174 1.00 92.31 81 VAL A N 1
ATOM 629 C CA . VAL A 1 81 ? -4.561 -9.986 0.544 1.00 92.31 81 VAL A CA 1
ATOM 630 C C . VAL A 1 81 ? -5.659 -9.098 1.110 1.00 92.31 81 VAL A C 1
ATOM 632 O O . VAL A 1 81 ? -5.575 -8.696 2.273 1.00 92.31 81 VAL A O 1
ATOM 635 N N . ALA A 1 82 ? -6.669 -8.764 0.307 1.00 90.25 82 ALA A N 1
ATOM 636 C CA . ALA A 1 82 ? -7.732 -7.866 0.727 1.00 90.25 82 ALA A CA 1
ATOM 637 C C . ALA A 1 82 ? -8.540 -8.466 1.883 1.00 90.25 82 ALA A C 1
ATOM 639 O O . ALA A 1 82 ? -8.733 -7.801 2.904 1.00 90.25 82 ALA A O 1
ATOM 640 N N . GLN A 1 83 ? -8.941 -9.733 1.766 1.00 91.31 83 GLN A N 1
ATOM 641 C CA . GLN A 1 83 ? -9.655 -10.454 2.819 1.00 91.31 83 GLN A CA 1
ATOM 642 C C . GLN A 1 83 ? -8.855 -10.478 4.127 1.00 91.31 83 GLN A C 1
ATOM 644 O O . GLN A 1 83 ? -9.357 -10.049 5.169 1.00 91.31 83 GLN A O 1
ATOM 649 N N . GLU A 1 84 ? -7.588 -10.894 4.075 1.00 94.25 84 GLU A N 1
ATOM 650 C CA . GLU A 1 84 ? -6.724 -10.951 5.259 1.00 94.25 84 GLU A CA 1
ATOM 651 C C . GLU A 1 84 ? -6.472 -9.555 5.851 1.00 94.25 84 GLU A C 1
ATOM 653 O O . GLU A 1 84 ? -6.437 -9.390 7.072 1.00 94.25 84 GLU A O 1
ATOM 658 N N . THR A 1 85 ? -6.374 -8.519 5.012 1.00 91.81 85 THR A N 1
ATOM 659 C CA . THR A 1 85 ? -6.257 -7.127 5.472 1.00 91.81 85 THR A CA 1
ATOM 660 C C . THR A 1 85 ? -7.461 -6.733 6.324 1.00 91.81 85 THR A C 1
ATOM 662 O O . THR A 1 85 ? -7.293 -6.245 7.442 1.00 91.81 85 THR A O 1
ATOM 665 N N . PHE A 1 86 ? -8.682 -6.990 5.850 1.00 90.75 86 PHE A N 1
ATOM 666 C CA . PHE A 1 86 ? -9.900 -6.671 6.596 1.00 90.75 86 PHE A CA 1
ATOM 667 C C . PHE A 1 86 ? -10.071 -7.516 7.863 1.00 90.75 86 PHE A C 1
ATOM 669 O O . PHE A 1 86 ? -10.496 -6.986 8.892 1.00 90.75 86 PHE A O 1
ATOM 676 N N . LEU A 1 87 ? -9.668 -8.789 7.846 1.00 91.44 87 LEU A N 1
ATOM 677 C CA . LEU A 1 87 ? -9.636 -9.622 9.053 1.00 91.44 87 LEU A CA 1
ATOM 678 C C . LEU A 1 87 ? -8.673 -9.058 10.106 1.00 91.44 87 LEU A C 1
ATOM 680 O O . LEU A 1 87 ? -9.011 -9.001 11.291 1.00 91.44 87 LEU A O 1
ATOM 684 N N . ARG A 1 88 ? -7.488 -8.594 9.691 1.00 89.94 88 ARG A N 1
ATOM 685 C CA . ARG A 1 88 ? -6.529 -7.931 10.586 1.00 89.94 88 ARG A CA 1
ATOM 686 C C . ARG A 1 88 ? -7.060 -6.604 11.109 1.00 89.94 88 ARG A C 1
ATOM 688 O O . ARG A 1 88 ? -6.843 -6.316 12.283 1.00 89.94 88 ARG A O 1
ATOM 695 N N . ILE A 1 89 ? -7.771 -5.828 10.292 1.00 86.75 89 ILE A N 1
ATOM 696 C CA . ILE A 1 89 ? -8.436 -4.598 10.742 1.00 86.75 89 ILE A CA 1
ATOM 697 C C . ILE A 1 89 ? -9.436 -4.925 11.850 1.00 86.75 89 ILE A C 1
ATOM 699 O O . ILE A 1 89 ? -9.327 -4.368 12.938 1.00 86.75 89 ILE A O 1
ATOM 703 N N . TRP A 1 90 ? -10.340 -5.879 11.617 1.00 89.00 90 TRP A N 1
ATOM 704 C CA . TRP A 1 90 ? -11.347 -6.286 12.599 1.00 89.00 90 TRP A CA 1
ATOM 705 C C . TRP A 1 90 ? -10.723 -6.740 13.926 1.00 89.00 90 TRP A C 1
ATOM 707 O O . TRP A 1 90 ? -11.121 -6.278 14.992 1.00 89.00 90 TRP A O 1
ATOM 717 N N . ARG A 1 91 ? -9.697 -7.602 13.873 1.00 87.44 91 ARG A N 1
ATOM 718 C CA . ARG A 1 91 ? -9.032 -8.133 15.078 1.00 87.44 91 ARG A CA 1
ATOM 719 C C . ARG A 1 91 ? -8.260 -7.073 15.865 1.00 87.44 91 ARG A C 1
ATOM 721 O O . ARG A 1 91 ? -8.183 -7.169 17.084 1.00 87.44 91 ARG A O 1
ATOM 728 N N . ASN A 1 92 ? -7.670 -6.093 15.182 1.00 84.38 92 ASN A N 1
ATOM 729 C CA . ASN A 1 92 ? -6.783 -5.111 15.811 1.00 84.38 92 ASN A CA 1
ATOM 730 C C . ASN A 1 92 ? -7.452 -3.757 16.086 1.00 84.38 92 ASN A C 1
ATOM 732 O O . ASN A 1 92 ? -6.842 -2.917 16.747 1.00 84.38 92 ASN A O 1
ATOM 736 N N . ALA A 1 93 ? -8.692 -3.540 15.635 1.00 83.31 93 ALA A N 1
ATOM 737 C CA . ALA A 1 93 ? -9.403 -2.273 15.810 1.00 83.31 93 ALA A CA 1
ATOM 738 C C . ALA A 1 93 ? -9.492 -1.841 17.283 1.00 83.31 93 ALA A C 1
ATOM 740 O O . ALA A 1 93 ? -9.236 -0.682 17.593 1.00 83.31 93 ALA A O 1
ATOM 741 N N . GLY A 1 94 ? -9.755 -2.777 18.204 1.00 77.12 94 GLY A N 1
ATOM 742 C CA . GLY A 1 94 ? -9.835 -2.494 19.645 1.00 77.12 94 GLY A CA 1
ATOM 743 C C . GLY A 1 94 ? -8.519 -2.029 20.287 1.00 77.12 94 GLY A C 1
ATOM 744 O O . GLY A 1 94 ? -8.537 -1.383 21.333 1.00 77.12 94 GLY A O 1
ATOM 745 N N . GLY A 1 95 ? -7.374 -2.336 19.670 1.00 72.44 95 GLY A N 1
ATOM 746 C CA . GLY A 1 95 ? -6.049 -1.918 20.137 1.00 72.44 95 GLY A CA 1
ATOM 747 C C . GLY A 1 95 ? -5.540 -0.629 19.490 1.00 72.44 95 GLY A C 1
ATOM 748 O O . GLY A 1 95 ? -4.492 -0.115 19.891 1.00 72.44 95 GLY A O 1
ATOM 749 N N . TRP A 1 96 ? -6.248 -0.102 18.489 1.00 68.19 96 TRP A N 1
ATOM 750 C CA . TRP A 1 96 ? -5.801 1.073 17.760 1.00 68.19 96 TRP A CA 1
ATOM 751 C C . TRP A 1 96 ? -5.943 2.326 18.629 1.00 68.19 96 TRP A C 1
ATOM 753 O O . TRP A 1 96 ? -7.035 2.731 19.019 1.00 68.19 96 TRP A O 1
ATOM 763 N N . ARG A 1 97 ? -4.809 2.953 18.950 1.00 61.06 97 ARG A N 1
ATOM 764 C CA . ARG A 1 97 ? -4.759 4.254 19.623 1.00 61.06 97 ARG A CA 1
ATOM 765 C C . ARG A 1 97 ? -4.363 5.306 18.591 1.00 61.06 97 ARG A C 1
ATOM 767 O O . ARG A 1 97 ? -3.319 5.151 17.963 1.00 61.06 97 ARG A O 1
ATOM 774 N N . GLN A 1 98 ? -5.150 6.380 18.491 1.00 60.56 98 GLN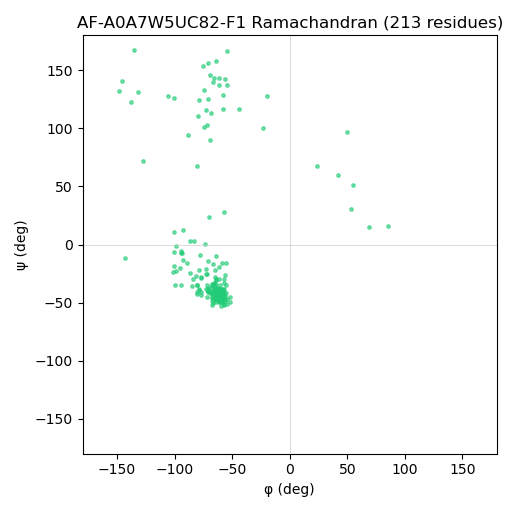 A N 1
ATOM 775 C CA . GLN A 1 98 ? -5.013 7.568 17.617 1.00 60.56 98 GLN A CA 1
ATOM 776 C C . GLN A 1 98 ? -3.692 8.359 17.757 1.00 60.56 98 GLN A C 1
ATOM 778 O O . GLN A 1 98 ? -3.672 9.574 17.596 1.00 60.56 98 GLN A O 1
ATOM 783 N N . ARG A 1 99 ? -2.572 7.746 18.149 1.00 54.22 99 ARG A N 1
ATOM 784 C CA . ARG A 1 99 ? -1.414 8.522 18.592 1.00 54.22 99 ARG A CA 1
ATOM 785 C C . ARG A 1 99 ? -0.496 8.992 17.468 1.00 54.22 99 ARG A C 1
ATOM 787 O O . ARG A 1 99 ? -0.011 10.103 17.604 1.00 54.22 99 ARG A O 1
ATOM 794 N N . ASN A 1 100 ? -0.279 8.234 16.383 1.00 52.84 100 ASN A N 1
ATOM 795 C CA . ASN A 1 100 ? 0.850 8.545 15.483 1.00 52.84 100 ASN A CA 1
ATOM 796 C C . ASN A 1 100 ? 0.646 8.343 13.966 1.00 52.84 100 ASN A C 1
ATOM 798 O O . ASN A 1 100 ? 1.501 8.795 13.216 1.00 52.84 100 ASN A O 1
ATOM 802 N N . ALA A 1 101 ? -0.419 7.686 13.489 1.00 62.03 101 ALA A N 1
ATOM 803 C CA . ALA A 1 101 ? -0.579 7.400 12.057 1.00 62.03 101 ALA A CA 1
ATOM 804 C C . ALA A 1 101 ? -2.048 7.440 11.632 1.00 62.03 101 ALA A C 1
ATOM 806 O O . ALA A 1 101 ? -2.922 6.944 12.347 1.00 62.03 101 ALA A O 1
ATOM 807 N N . ARG A 1 102 ? -2.311 7.994 10.443 1.00 73.25 102 ARG A N 1
ATOM 808 C CA . ARG A 1 102 ? -3.643 7.968 9.828 1.00 73.25 102 ARG A CA 1
ATOM 809 C C . ARG A 1 102 ? -4.079 6.534 9.573 1.00 73.25 102 ARG A C 1
ATOM 811 O O . ARG A 1 102 ? -3.280 5.694 9.158 1.00 73.25 102 ARG A O 1
ATOM 818 N N . PHE A 1 103 ? -5.366 6.266 9.759 1.00 73.56 103 PHE A N 1
ATOM 819 C CA . PHE A 1 103 ? -5.917 4.936 9.521 1.00 73.56 103 PHE A CA 1
ATOM 820 C C . PHE A 1 103 ? -5.678 4.447 8.083 1.00 73.56 103 PHE A C 1
ATOM 822 O O . PHE A 1 103 ? -5.272 3.304 7.889 1.00 73.56 103 PHE A O 1
ATOM 829 N N . SER A 1 104 ? -5.839 5.316 7.080 1.00 70.12 104 SER A N 1
ATOM 830 C CA . SER A 1 104 ? -5.551 4.982 5.679 1.00 70.12 104 SER A CA 1
ATOM 831 C C . SER A 1 104 ? -4.108 4.496 5.484 1.00 70.12 104 SER A C 1
ATOM 833 O O . SER A 1 104 ? -3.881 3.469 4.846 1.00 70.12 104 SER A O 1
ATOM 835 N N . THR A 1 105 ? -3.135 5.170 6.103 1.00 73.19 105 THR A N 1
ATOM 836 C CA . THR A 1 105 ? -1.716 4.776 6.105 1.00 73.19 105 THR A CA 1
ATOM 837 C C . THR A 1 105 ? -1.523 3.395 6.731 1.00 73.19 105 THR A C 1
ATOM 839 O O . THR A 1 105 ? -0.820 2.552 6.175 1.00 73.19 105 THR A O 1
ATOM 842 N N . TRP A 1 106 ? -2.186 3.125 7.858 1.00 79.50 106 TRP A N 1
ATOM 843 C CA . TRP A 1 106 ? -2.108 1.824 8.522 1.00 79.50 106 TRP A CA 1
ATOM 844 C C . TRP A 1 106 ? -2.700 0.690 7.673 1.00 79.50 106 TRP A C 1
ATOM 846 O O . TRP A 1 106 ? -2.068 -0.357 7.537 1.00 79.50 106 TRP A O 1
ATOM 856 N N . VAL A 1 107 ? -3.861 0.902 7.046 1.00 81.56 107 VAL A N 1
ATOM 857 C CA . VAL A 1 107 ? -4.488 -0.088 6.153 1.00 81.56 107 VAL A CA 1
ATOM 858 C C . VAL A 1 107 ? -3.586 -0.413 4.967 1.00 81.56 107 VAL A C 1
ATOM 860 O O . VAL A 1 107 ? -3.362 -1.589 4.671 1.00 81.56 107 VAL A O 1
ATOM 863 N N . HIS A 1 108 ? -3.015 0.609 4.324 1.00 80.69 108 HIS A N 1
ATOM 864 C CA . HIS A 1 108 ? -2.061 0.403 3.236 1.00 80.69 108 HIS A CA 1
ATOM 865 C C . HIS A 1 108 ? -0.820 -0.363 3.702 1.00 80.69 108 HIS A C 1
ATOM 867 O O . HIS A 1 108 ? -0.390 -1.280 3.005 1.00 80.69 108 HIS A O 1
ATOM 873 N N . ARG A 1 109 ? -0.294 -0.066 4.899 1.00 83.06 109 ARG A N 1
ATOM 874 C CA . ARG A 1 109 ? 0.829 -0.811 5.490 1.00 83.06 109 ARG A CA 1
ATOM 875 C C . ARG A 1 109 ? 0.493 -2.286 5.693 1.00 83.06 109 ARG A C 1
ATOM 877 O O . ARG A 1 109 ? 1.292 -3.140 5.325 1.00 83.06 109 ARG A O 1
ATOM 884 N N . VAL A 1 110 ? -0.686 -2.605 6.231 1.00 86.44 110 VAL A N 1
ATOM 885 C CA . VAL A 1 110 ? -1.115 -4.003 6.409 1.00 86.44 110 VAL A CA 1
ATOM 886 C C . VAL A 1 110 ? -1.185 -4.729 5.062 1.00 86.44 110 VAL A C 1
ATOM 888 O O . VAL A 1 110 ? -0.597 -5.803 4.929 1.00 86.44 110 VAL A O 1
ATOM 891 N N . ALA A 1 111 ? -1.844 -4.136 4.063 1.00 88.56 111 ALA A N 1
ATOM 892 C CA . ALA A 1 111 ? -1.993 -4.741 2.739 1.00 88.56 111 ALA A CA 1
ATOM 893 C C . ALA A 1 111 ? -0.643 -4.949 2.032 1.00 88.56 111 ALA A C 1
ATOM 895 O O . ALA A 1 111 ? -0.395 -6.006 1.452 1.00 88.56 111 ALA A O 1
ATOM 896 N N . ILE A 1 112 ? 0.255 -3.966 2.099 1.00 85.81 112 ILE A N 1
ATOM 897 C CA . ILE A 1 112 ? 1.563 -4.044 1.440 1.00 85.81 112 ILE A CA 1
ATOM 898 C C . ILE A 1 112 ? 2.485 -5.042 2.130 1.00 85.81 112 ILE A C 1
ATOM 900 O O . ILE A 1 112 ? 3.140 -5.821 1.440 1.00 85.81 112 ILE A O 1
ATOM 904 N N . ASN A 1 113 ? 2.492 -5.094 3.463 1.00 85.38 113 ASN A N 1
ATOM 905 C CA . ASN A 1 113 ? 3.264 -6.100 4.190 1.00 85.38 113 ASN A CA 1
ATOM 906 C C . ASN A 1 113 ? 2.819 -7.519 3.809 1.00 85.38 113 ASN A C 1
ATOM 908 O O . ASN A 1 113 ? 3.659 -8.372 3.547 1.00 85.38 113 ASN A O 1
ATOM 912 N N . LEU A 1 114 ? 1.508 -7.751 3.672 1.00 90.69 114 LEU A N 1
ATOM 913 C CA . LEU A 1 114 ? 0.972 -9.024 3.175 1.00 90.69 114 LEU A CA 1
ATOM 914 C C . LEU A 1 114 ? 1.431 -9.341 1.744 1.00 90.69 114 LEU A C 1
ATOM 916 O O . LEU A 1 114 ? 1.748 -10.492 1.444 1.00 90.69 114 LEU A O 1
ATOM 920 N N . CYS A 1 115 ? 1.493 -8.337 0.864 1.00 88.25 115 CYS A N 1
ATOM 921 C CA . CYS A 1 115 ? 2.038 -8.519 -0.482 1.00 88.25 115 CYS A CA 1
ATOM 922 C C . CYS A 1 115 ? 3.526 -8.894 -0.433 1.00 88.25 115 CYS A C 1
ATOM 924 O O . CYS A 1 115 ? 3.956 -9.804 -1.137 1.00 88.25 115 CYS A O 1
ATOM 926 N N . TYR A 1 116 ? 4.317 -8.238 0.421 1.00 83.25 116 TYR A N 1
ATOM 927 C CA . TYR A 1 116 ? 5.730 -8.572 0.601 1.00 83.25 116 TYR A CA 1
ATOM 928 C C . TYR A 1 116 ? 5.953 -9.970 1.133 1.00 83.25 116 TYR A C 1
ATOM 930 O O . TYR A 1 116 ? 6.824 -10.668 0.622 1.00 83.25 116 TYR A O 1
ATOM 938 N N . ASP A 1 117 ? 5.180 -10.374 2.137 1.00 84.56 117 ASP A N 1
ATOM 939 C CA . ASP A 1 117 ? 5.276 -11.711 2.708 1.00 84.56 117 ASP A CA 1
ATOM 940 C C . ASP A 1 117 ? 5.044 -12.768 1.619 1.00 84.56 117 ASP A C 1
ATOM 942 O O . ASP A 1 117 ? 5.789 -13.746 1.544 1.00 84.56 117 ASP A O 1
ATOM 946 N N . ARG A 1 118 ? 4.079 -12.544 0.714 1.00 88.50 118 ARG A N 1
ATOM 947 C CA . ARG A 1 118 ? 3.843 -13.418 -0.447 1.00 88.50 118 ARG A CA 1
ATOM 948 C C . ARG A 1 118 ? 4.983 -13.383 -1.463 1.00 88.50 118 ARG A C 1
ATOM 950 O O . ARG A 1 118 ? 5.485 -14.439 -1.835 1.00 88.50 118 ARG A O 1
ATOM 957 N N . LEU A 1 119 ? 5.449 -12.199 -1.868 1.00 81.50 119 LEU A N 1
ATOM 958 C CA . LEU A 1 119 ? 6.572 -12.061 -2.808 1.00 81.50 119 LEU A CA 1
ATOM 959 C C . LEU A 1 119 ? 7.859 -12.702 -2.274 1.00 81.50 119 LEU A C 1
ATOM 961 O O . LEU A 1 119 ? 8.607 -13.321 -3.030 1.00 81.50 119 LEU A O 1
ATOM 965 N N . ARG A 1 120 ? 8.114 -12.575 -0.969 1.00 79.94 120 ARG A N 1
ATOM 966 C CA . ARG A 1 120 ? 9.247 -13.213 -0.300 1.00 79.94 120 ARG A CA 1
ATOM 967 C C . ARG A 1 120 ? 9.115 -14.732 -0.345 1.00 79.94 120 ARG A C 1
ATOM 969 O O . ARG A 1 120 ? 10.045 -15.386 -0.794 1.00 79.94 120 ARG A O 1
ATOM 976 N N . ARG A 1 121 ? 7.953 -15.275 0.030 1.00 81.12 121 ARG A N 1
ATOM 977 C CA . ARG A 1 121 ? 7.690 -16.722 -0.034 1.00 81.12 121 ARG A CA 1
ATOM 978 C C . ARG A 1 121 ? 7.832 -17.275 -1.451 1.00 81.12 121 ARG A C 1
ATOM 980 O O . ARG A 1 121 ? 8.449 -18.316 -1.616 1.00 81.12 121 ARG A O 1
ATOM 987 N N . ARG A 1 122 ? 7.331 -16.568 -2.471 1.00 79.44 122 ARG A N 1
ATOM 988 C CA . ARG A 1 122 ? 7.517 -16.944 -3.886 1.00 79.44 122 ARG A CA 1
ATOM 989 C C . ARG A 1 122 ? 9.004 -17.060 -4.241 1.00 79.44 122 ARG A C 1
ATOM 991 O O . ARG A 1 122 ? 9.408 -18.030 -4.871 1.00 79.44 122 ARG A O 1
ATOM 998 N N . LYS A 1 123 ? 9.826 -16.099 -3.802 1.00 72.25 123 LYS A N 1
ATOM 999 C CA . LYS A 1 123 ? 11.279 -16.127 -4.019 1.00 72.25 123 LYS A CA 1
ATOM 1000 C C . LYS A 1 123 ? 11.960 -17.281 -3.277 1.00 72.25 123 LYS A C 1
ATOM 1002 O O . LYS A 1 123 ? 12.836 -17.913 -3.855 1.00 72.25 123 LYS A O 1
ATOM 1007 N N . ASP A 1 124 ? 11.572 -17.535 -2.030 1.00 73.56 124 ASP A N 1
ATOM 1008 C CA . ASP A 1 124 ? 12.147 -18.611 -1.217 1.00 73.56 124 ASP A CA 1
ATOM 1009 C C . ASP A 1 124 ? 11.822 -19.987 -1.838 1.00 73.56 124 ASP A C 1
ATOM 1011 O O . ASP A 1 124 ? 12.725 -20.795 -2.032 1.00 73.56 124 ASP A O 1
ATOM 1015 N N . VAL A 1 125 ? 10.579 -20.204 -2.294 1.00 68.94 125 VAL A N 1
ATOM 1016 C CA . VAL A 1 125 ? 10.171 -21.430 -3.012 1.00 68.94 125 VAL A CA 1
ATOM 1017 C C . VAL A 1 125 ? 10.956 -21.617 -4.312 1.00 68.94 125 VAL A C 1
ATOM 1019 O O . VAL A 1 125 ? 11.431 -22.715 -4.574 1.00 68.94 125 VAL A O 1
ATOM 1022 N N . LEU A 1 126 ? 11.144 -20.559 -5.108 1.00 65.50 126 LEU A N 1
ATOM 1023 C CA . LEU A 1 126 ? 11.956 -20.614 -6.333 1.00 65.50 126 LEU A CA 1
ATOM 1024 C C . LEU A 1 126 ? 13.441 -20.900 -6.056 1.00 65.50 126 LEU A C 1
ATOM 1026 O O . LEU A 1 126 ? 14.129 -21.439 -6.918 1.00 65.50 126 LEU A O 1
ATOM 1030 N N . ALA A 1 127 ? 13.953 -20.519 -4.884 1.00 65.56 127 ALA A N 1
ATOM 1031 C CA . ALA A 1 127 ? 15.332 -20.787 -4.489 1.00 65.56 127 ALA A CA 1
ATOM 1032 C C . ALA A 1 127 ? 15.526 -22.221 -3.962 1.00 65.56 127 ALA A C 1
ATOM 1034 O O . ALA A 1 127 ? 16.579 -22.810 -4.192 1.00 65.56 127 ALA A O 1
ATOM 1035 N N . GLU A 1 128 ? 14.530 -22.772 -3.263 1.00 63.03 128 GLU A N 1
ATOM 1036 C CA . GLU A 1 128 ? 14.538 -24.145 -2.730 1.00 63.03 128 GLU A CA 1
ATOM 1037 C C . GLU A 1 128 ? 14.187 -25.191 -3.796 1.00 63.03 128 GLU A C 1
ATOM 1039 O O . GLU A 1 128 ? 14.749 -26.287 -3.810 1.00 63.03 128 GLU A O 1
ATOM 1044 N N . HIS A 1 129 ? 13.294 -24.832 -4.715 1.00 55.16 129 HIS A N 1
ATOM 1045 C CA . HIS A 1 129 ? 12.852 -25.642 -5.842 1.00 55.16 129 HIS A CA 1
ATOM 1046 C C . HIS A 1 129 ? 13.011 -24.840 -7.137 1.00 55.16 129 HIS A C 1
ATOM 1048 O O . HIS A 1 129 ? 12.012 -24.384 -7.706 1.00 55.16 129 HIS A O 1
ATOM 1054 N N . PRO A 1 130 ? 14.257 -24.625 -7.601 1.00 47.19 130 PRO A N 1
ATOM 1055 C CA . PRO A 1 130 ? 14.470 -24.035 -8.910 1.00 47.19 130 PRO A CA 1
ATOM 1056 C C . PRO A 1 130 ? 13.770 -24.923 -9.948 1.00 47.19 130 PRO A C 1
ATOM 1058 O O . PRO A 1 130 ? 13.951 -26.142 -9.916 1.00 47.19 130 PRO A O 1
ATOM 1061 N N . PRO A 1 131 ? 12.924 -24.362 -10.825 1.00 47.22 131 PRO A N 1
ATOM 1062 C CA . PRO A 1 131 ? 12.268 -25.159 -11.849 1.00 47.22 131 PRO A CA 1
ATOM 1063 C C . PRO A 1 131 ? 13.329 -25.787 -12.764 1.00 47.22 131 PRO A C 1
ATOM 1065 O O . PRO A 1 131 ? 14.252 -25.098 -13.192 1.00 47.22 131 PRO A O 1
ATOM 1068 N N . ASP A 1 132 ? 13.174 -27.067 -13.121 1.00 49.84 132 ASP A N 1
ATOM 1069 C CA . ASP A 1 132 ? 14.000 -27.768 -14.129 1.00 49.84 132 ASP A CA 1
ATOM 1070 C C . ASP A 1 132 ? 13.725 -27.275 -15.572 1.00 49.84 132 ASP A C 1
ATOM 1072 O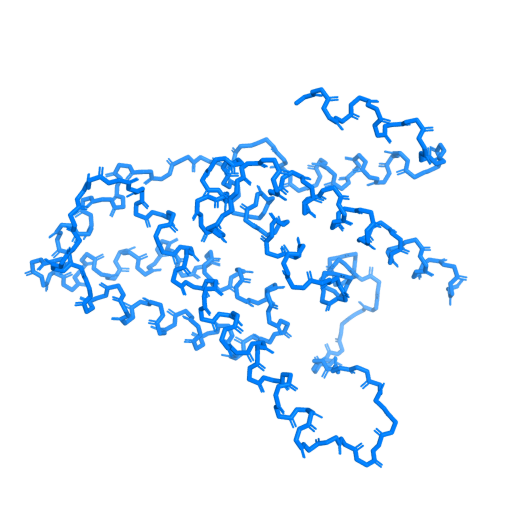 O . ASP A 1 132 ? 13.925 -27.983 -16.557 1.00 49.84 132 ASP A O 1
ATOM 1076 N N . ILE A 1 133 ? 13.228 -26.048 -15.714 1.00 46.66 133 ILE A N 1
ATOM 1077 C CA . ILE A 1 133 ? 12.789 -25.434 -16.960 1.00 46.66 133 ILE A CA 1
ATOM 1078 C C . ILE A 1 133 ? 13.425 -24.047 -16.997 1.00 46.66 133 ILE A C 1
ATOM 1080 O O . ILE A 1 133 ? 13.366 -23.318 -16.003 1.00 46.66 133 ILE A O 1
ATOM 1084 N N . GLU A 1 134 ? 14.053 -23.696 -18.123 1.00 40.38 134 GLU A N 1
ATOM 1085 C CA . GLU A 1 134 ? 14.541 -22.342 -18.392 1.00 40.38 134 GLU A CA 1
ATOM 1086 C C . GLU A 1 134 ? 13.463 -21.328 -17.987 1.00 40.38 134 GLU A C 1
ATOM 1088 O O . GLU A 1 134 ? 12.336 -21.359 -18.476 1.00 40.38 134 GLU A O 1
ATOM 1093 N N . TYR A 1 135 ? 13.792 -20.493 -17.002 1.00 32.97 135 TYR A N 1
ATOM 1094 C CA . TYR A 1 135 ? 12.868 -19.549 -16.389 1.00 32.97 135 TYR A CA 1
ATOM 1095 C C . TYR A 1 135 ? 12.525 -18.439 -17.389 1.00 32.97 135 TYR A C 1
ATOM 1097 O O . TYR A 1 135 ? 13.179 -17.397 -17.441 1.00 32.97 135 TYR A O 1
ATOM 1105 N N . GLU A 1 136 ? 11.482 -18.658 -18.176 1.00 41.75 136 GLU A N 1
ATOM 1106 C CA . GLU A 1 136 ? 10.672 -17.592 -18.747 1.00 41.75 136 GLU A CA 1
ATOM 1107 C C . GLU A 1 136 ? 9.727 -17.133 -17.623 1.00 41.75 136 GLU A C 1
ATOM 1109 O O . GLU A 1 136 ? 9.109 -17.954 -16.945 1.00 41.75 136 GLU A O 1
ATOM 1114 N N . GLY A 1 137 ? 9.734 -15.835 -17.300 1.00 36.62 137 GLY A N 1
ATOM 1115 C CA . GLY A 1 137 ? 9.055 -15.285 -16.118 1.00 36.62 137 GLY A CA 1
ATOM 1116 C C . GLY A 1 137 ? 7.562 -15.644 -16.034 1.00 36.62 137 GLY A C 1
ATOM 1117 O O . GLY A 1 137 ? 6.979 -16.097 -17.015 1.00 36.62 137 GLY A O 1
ATOM 1118 N N . PRO A 1 138 ? 6.907 -15.429 -14.875 1.00 42.28 138 PRO A N 1
ATOM 1119 C CA . PRO A 1 138 ? 5.528 -15.859 -14.681 1.00 42.28 138 PRO A CA 1
ATOM 1120 C C . PRO A 1 138 ? 4.634 -15.225 -15.749 1.00 42.28 138 PRO A C 1
ATOM 1122 O O . PRO A 1 138 ? 4.510 -14.001 -15.797 1.00 42.28 138 PRO A O 1
ATOM 1125 N N . ALA A 1 139 ? 4.028 -16.056 -16.594 1.00 44.72 139 ALA A N 1
ATOM 1126 C CA . ALA A 1 139 ? 2.887 -15.676 -17.405 1.00 44.72 139 ALA A CA 1
ATOM 1127 C C . ALA A 1 139 ? 1.649 -15.730 -16.494 1.00 44.72 139 ALA A C 1
ATOM 1129 O O . ALA A 1 139 ? 1.274 -16.824 -16.068 1.00 44.72 139 ALA A O 1
ATOM 1130 N N . PRO A 1 140 ? 1.023 -14.593 -16.141 1.00 45.72 140 PRO A N 1
ATOM 1131 C CA . PRO A 1 140 ? -0.348 -14.631 -15.667 1.00 45.72 140 PRO A CA 1
ATOM 1132 C C . PRO A 1 140 ? -1.237 -14.873 -16.888 1.00 45.72 140 PRO A C 1
ATOM 1134 O O . PRO A 1 140 ? -1.030 -14.227 -17.916 1.00 45.72 140 PRO A O 1
ATOM 1137 N N . ASP A 1 141 ? -2.174 -15.815 -16.768 1.00 37.81 141 ASP A N 1
ATOM 1138 C CA . ASP A 1 141 ? -3.162 -16.218 -17.776 1.00 37.81 141 ASP A CA 1
ATOM 1139 C C . ASP A 1 141 ? -3.452 -15.123 -18.813 1.00 37.81 141 ASP A C 1
ATOM 1141 O O . ASP A 1 141 ? -4.192 -14.160 -18.584 1.00 37.81 141 ASP A O 1
ATOM 1145 N N . ALA A 1 142 ? -2.819 -15.271 -19.977 1.00 41.12 142 ALA A N 1
ATOM 1146 C CA . ALA A 1 142 ? -3.004 -14.411 -21.130 1.00 41.12 142 ALA A CA 1
ATOM 1147 C C . ALA A 1 142 ? -4.281 -14.832 -21.861 1.00 41.12 142 ALA A C 1
ATOM 1149 O O . ALA A 1 142 ? -4.238 -15.344 -22.978 1.00 41.12 142 ALA A O 1
ATOM 1150 N N . ASP A 1 143 ? -5.433 -14.622 -21.226 1.00 37.91 143 ASP A N 1
ATOM 1151 C CA . ASP A 1 143 ? -6.708 -14.761 -21.917 1.00 37.91 143 ASP A CA 1
ATOM 1152 C C . ASP A 1 143 ? -6.905 -13.542 -22.840 1.00 37.91 143 ASP A C 1
ATOM 1154 O O . ASP A 1 143 ? -7.148 -12.406 -22.414 1.00 37.91 143 ASP A O 1
ATOM 1158 N N . LEU A 1 144 ? -6.635 -13.803 -24.123 1.00 43.31 144 LEU A N 1
ATOM 1159 C CA . LEU A 1 144 ? -7.225 -13.261 -25.352 1.00 43.31 144 LEU A CA 1
ATOM 1160 C C . LEU A 1 144 ? -7.901 -11.880 -25.265 1.00 43.31 144 LEU A C 1
ATOM 1162 O O . LEU A 1 144 ? -9.099 -11.781 -25.507 1.00 43.31 144 LEU A O 1
ATOM 1166 N N . MET A 1 145 ? -7.144 -10.803 -25.029 1.00 44.19 145 MET A N 1
ATOM 1167 C CA . MET A 1 145 ? -7.497 -9.442 -25.472 1.00 44.19 145 MET A CA 1
ATOM 1168 C C . MET A 1 145 ? -6.222 -8.639 -25.775 1.00 44.19 145 MET A C 1
AT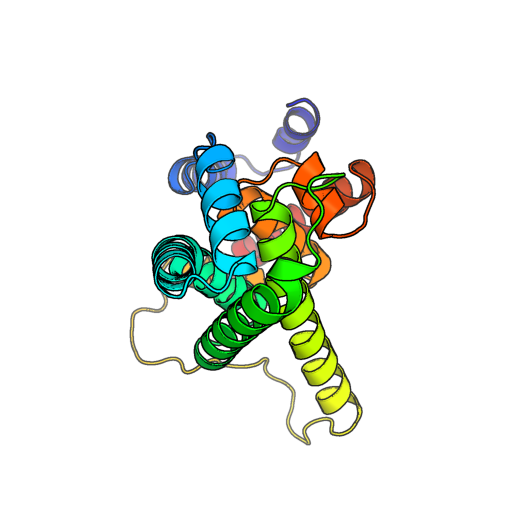OM 1170 O O . MET A 1 145 ? -5.272 -8.680 -24.997 1.00 44.19 145 MET A O 1
ATOM 1174 N N . SER A 1 146 ? -6.235 -7.978 -26.939 1.00 45.91 146 SER A N 1
ATOM 1175 C CA . SER A 1 146 ? -5.153 -7.332 -27.702 1.00 45.91 146 SER A CA 1
ATOM 1176 C C . SER A 1 146 ? -3.856 -6.977 -26.958 1.00 45.91 146 SER A C 1
ATOM 1178 O O . SER A 1 146 ? -3.867 -6.238 -25.974 1.00 45.91 146 SER A O 1
ATOM 1180 N N . GLU A 1 147 ? -2.725 -7.417 -27.520 1.00 51.22 147 GLU A N 1
ATOM 1181 C CA . GLU A 1 147 ? -1.348 -7.136 -27.068 1.00 51.22 147 GLU A CA 1
ATOM 1182 C C . GLU A 1 147 ? -0.998 -5.630 -27.026 1.00 51.22 147 GLU A C 1
ATOM 1184 O O . GLU A 1 147 ? -0.068 -5.229 -26.327 1.00 51.22 147 GLU A O 1
ATOM 1189 N N . ASP A 1 148 ? -1.804 -4.790 -27.681 1.00 55.69 148 ASP A N 1
ATOM 1190 C CA . ASP A 1 148 ? -1.611 -3.343 -27.815 1.00 55.69 148 ASP A CA 1
ATOM 1191 C C . ASP A 1 148 ? -2.191 -2.477 -26.679 1.00 55.69 148 ASP A C 1
ATOM 1193 O O . ASP A 1 148 ? -2.118 -1.251 -26.772 1.00 55.69 148 ASP A O 1
ATOM 1197 N N . ASP A 1 149 ? -2.780 -3.034 -25.607 1.00 63.91 149 ASP A N 1
ATOM 1198 C CA . ASP A 1 149 ? -3.287 -2.196 -24.502 1.00 63.91 149 ASP A CA 1
ATOM 1199 C C . ASP A 1 149 ? -2.120 -1.527 -23.740 1.00 63.91 149 ASP A C 1
ATOM 1201 O O . ASP A 1 149 ? -1.369 -2.209 -23.022 1.00 63.91 149 ASP A O 1
ATOM 1205 N N . PRO A 1 150 ? -1.978 -0.183 -23.803 1.00 64.31 150 PRO A N 1
ATOM 1206 C CA . PRO A 1 150 ? -0.920 0.531 -23.096 1.00 64.31 150 PRO A CA 1
ATOM 1207 C C . PRO A 1 150 ? -0.946 0.269 -21.587 1.00 64.31 150 PRO A C 1
ATOM 1209 O O . PRO A 1 150 ? 0.103 0.276 -20.949 1.00 64.31 150 PRO A O 1
ATOM 1212 N N . SER A 1 151 ? -2.126 -0.004 -21.020 1.00 64.44 151 SER A N 1
ATOM 1213 C CA . SER A 1 151 ? -2.334 -0.280 -19.594 1.00 64.44 151 SER A CA 1
ATOM 1214 C C . SER A 1 151 ? -1.656 -1.583 -19.165 1.00 64.44 151 SER A C 1
ATOM 1216 O O . SER A 1 151 ? -0.954 -1.607 -18.152 1.00 64.44 151 SER A O 1
ATOM 1218 N N . ARG A 1 152 ? -1.771 -2.647 -19.973 1.00 69.25 152 ARG A N 1
ATOM 1219 C CA . ARG A 1 152 ? -1.109 -3.936 -19.708 1.00 69.25 152 ARG A CA 1
ATOM 1220 C C . ARG A 1 152 ? 0.409 -3.835 -19.827 1.00 69.25 152 ARG A C 1
ATOM 1222 O O . ARG A 1 152 ? 1.124 -4.457 -19.041 1.00 69.25 152 ARG A O 1
ATOM 1229 N N . ARG A 1 153 ? 0.924 -3.027 -20.762 1.00 73.94 153 ARG A N 1
ATOM 1230 C CA . ARG A 1 153 ? 2.372 -2.755 -20.879 1.00 73.94 153 ARG A CA 1
ATOM 1231 C C . ARG A 1 153 ? 2.926 -2.133 -19.596 1.00 73.94 153 ARG A C 1
ATOM 1233 O O . ARG A 1 153 ? 3.950 -2.585 -19.086 1.00 73.94 153 ARG A O 1
ATOM 1240 N N . VAL A 1 154 ? 2.207 -1.170 -19.009 1.00 75.81 154 VAL A N 1
ATOM 1241 C CA . VAL A 1 154 ? 2.566 -0.579 -17.704 1.00 75.81 154 VAL A CA 1
ATOM 1242 C C . VAL A 1 154 ? 2.617 -1.635 -16.616 1.00 75.81 154 VAL A C 1
ATOM 1244 O O . VAL A 1 154 ? 3.564 -1.673 -15.836 1.00 75.81 154 VAL A O 1
ATOM 1247 N N . GLU A 1 155 ? 1.578 -2.462 -16.532 1.00 77.12 155 GLU A N 1
ATOM 1248 C CA . GLU A 1 155 ? 1.433 -3.443 -15.463 1.00 77.12 155 GLU A CA 1
ATOM 1249 C C . GLU A 1 155 ? 2.532 -4.501 -15.534 1.00 77.12 155 GLU A C 1
ATOM 1251 O O . GLU A 1 155 ? 3.162 -4.777 -14.510 1.00 77.12 155 GLU A O 1
ATOM 1256 N N . ARG A 1 156 ? 2.855 -4.996 -16.737 1.00 81.62 156 ARG A N 1
ATOM 1257 C CA . ARG A 1 156 ? 3.997 -5.893 -16.969 1.00 81.62 156 ARG A CA 1
ATOM 1258 C C . ARG A 1 156 ? 5.320 -5.233 -16.594 1.00 81.62 156 ARG A C 1
ATOM 1260 O O . ARG A 1 156 ? 6.090 -5.802 -15.823 1.00 81.62 156 ARG A O 1
ATOM 1267 N N . ALA A 1 157 ? 5.566 -4.006 -17.049 1.00 82.75 157 ALA A N 1
ATOM 1268 C CA . ALA A 1 157 ? 6.799 -3.296 -16.724 1.00 82.75 157 ALA A CA 1
ATOM 1269 C C . ALA A 1 157 ? 6.926 -3.033 -15.210 1.00 82.75 157 ALA A C 1
ATOM 1271 O O . ALA A 1 157 ? 8.003 -3.191 -14.632 1.00 82.75 157 ALA A O 1
ATOM 1272 N N . LEU A 1 158 ? 5.819 -2.728 -14.522 1.00 83.00 158 LEU A N 1
ATOM 1273 C CA . LEU A 1 158 ? 5.779 -2.671 -13.061 1.00 83.00 158 LEU A CA 1
ATOM 1274 C C . LEU A 1 158 ? 6.104 -4.032 -12.435 1.00 83.00 158 LEU A C 1
ATOM 1276 O O . LEU A 1 158 ? 6.822 -4.050 -11.441 1.00 83.00 158 LEU A O 1
ATOM 1280 N N . GLN A 1 159 ? 5.660 -5.161 -12.997 1.00 88.25 159 GLN A N 1
ATOM 1281 C CA . GLN A 1 159 ? 6.031 -6.496 -12.500 1.00 88.25 159 GLN A CA 1
ATOM 1282 C C . GLN A 1 159 ? 7.521 -6.840 -12.668 1.00 88.25 159 GLN A C 1
ATOM 1284 O O . GLN A 1 159 ? 8.018 -7.733 -11.980 1.00 88.25 159 GLN A O 1
ATOM 1289 N N . MET A 1 160 ? 8.261 -6.112 -13.503 1.00 87.81 160 MET A N 1
ATOM 1290 C CA . MET A 1 160 ? 9.685 -6.367 -13.743 1.00 87.81 160 MET A CA 1
ATOM 1291 C C . MET A 1 160 ? 10.618 -5.503 -12.883 1.00 87.81 160 MET A C 1
ATOM 1293 O O . MET A 1 160 ? 11.776 -5.868 -12.675 1.00 87.81 160 MET A O 1
ATOM 1297 N N . ILE A 1 161 ? 10.151 -4.372 -12.342 1.00 88.44 161 ILE A N 1
ATOM 1298 C CA . ILE A 1 161 ? 10.986 -3.550 -11.450 1.00 88.44 161 ILE A CA 1
ATOM 1299 C C . ILE A 1 161 ? 11.106 -4.180 -10.058 1.00 88.44 161 ILE A C 1
ATOM 1301 O O . ILE A 1 161 ? 10.201 -4.874 -9.584 1.00 88.44 161 ILE A O 1
ATOM 1305 N N . ALA A 1 162 ? 12.206 -3.870 -9.365 1.00 89.06 162 ALA A N 1
ATOM 1306 C CA . ALA A 1 162 ? 12.457 -4.342 -8.006 1.00 89.06 162 ALA A CA 1
ATOM 1307 C C . ALA A 1 162 ? 11.298 -3.986 -7.056 1.00 89.06 162 ALA A C 1
ATOM 1309 O O . ALA A 1 162 ? 10.815 -2.852 -7.054 1.00 89.06 162 ALA A O 1
ATOM 1310 N N . SER A 1 163 ? 10.898 -4.931 -6.200 1.00 87.06 163 SER A N 1
ATOM 1311 C CA . SER A 1 163 ? 9.703 -4.826 -5.343 1.00 87.06 163 SER A CA 1
ATOM 1312 C C . SER A 1 163 ? 9.639 -3.533 -4.519 1.00 87.06 163 SER A C 1
ATOM 1314 O O . SER A 1 163 ? 8.627 -2.842 -4.549 1.00 87.06 163 SER A O 1
ATOM 1316 N N . ARG A 1 164 ? 10.750 -3.128 -3.887 1.00 88.81 164 ARG A N 1
ATOM 1317 C CA . ARG A 1 164 ? 10.851 -1.866 -3.119 1.00 88.81 164 ARG A CA 1
ATOM 1318 C C . ARG A 1 164 ? 10.679 -0.603 -3.963 1.00 88.81 164 ARG A C 1
ATOM 1320 O O . ARG A 1 164 ? 10.204 0.410 -3.463 1.00 88.81 164 ARG A O 1
ATOM 1327 N N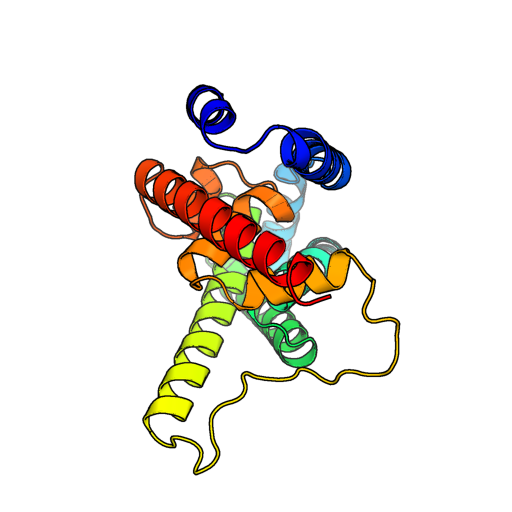 . GLN A 1 165 ? 11.059 -0.638 -5.238 1.00 90.88 165 GLN A N 1
ATOM 1328 C CA . GLN A 1 165 ? 10.839 0.481 -6.161 1.00 90.88 165 GLN A CA 1
ATOM 1329 C C . GLN A 1 165 ? 9.375 0.524 -6.619 1.00 90.88 165 GLN A C 1
ATOM 1331 O O . GLN A 1 165 ? 8.778 1.599 -6.681 1.00 90.88 165 GLN A O 1
ATOM 1336 N N . ARG A 1 166 ? 8.793 -0.651 -6.890 1.00 91.56 166 ARG A N 1
ATOM 1337 C CA . ARG A 1 166 ? 7.378 -0.822 -7.244 1.00 91.56 166 ARG A CA 1
ATOM 1338 C C . ARG A 1 166 ? 6.448 -0.334 -6.150 1.00 91.56 166 ARG A C 1
ATOM 1340 O O . ARG A 1 166 ? 5.540 0.437 -6.434 1.00 91.56 166 ARG A O 1
ATOM 1347 N N . GLU A 1 167 ? 6.711 -0.732 -4.912 1.00 88.69 167 GLU A N 1
ATOM 1348 C CA . GLU A 1 167 ? 5.963 -0.290 -3.738 1.00 88.69 167 GLU A CA 1
ATOM 1349 C C . GLU A 1 167 ? 5.927 1.238 -3.647 1.00 88.69 167 GLU A C 1
ATOM 1351 O O . GLU A 1 167 ? 4.846 1.819 -3.558 1.00 88.69 167 GLU A O 1
ATOM 1356 N N . ALA A 1 168 ? 7.089 1.894 -3.738 1.00 87.44 168 ALA A N 1
ATOM 1357 C CA . ALA A 1 168 ? 7.180 3.349 -3.672 1.00 87.44 168 ALA A CA 1
ATOM 1358 C C . ALA A 1 168 ? 6.329 4.022 -4.765 1.00 87.44 168 ALA A C 1
ATOM 1360 O O . ALA A 1 168 ? 5.576 4.957 -4.491 1.00 87.44 168 ALA A O 1
ATOM 1361 N N . ILE A 1 169 ? 6.406 3.513 -6.000 1.00 86.06 169 ILE A N 1
ATOM 1362 C CA . ILE A 1 169 ? 5.605 3.987 -7.138 1.00 86.06 169 ILE A CA 1
ATOM 1363 C C . ILE A 1 169 ? 4.107 3.801 -6.873 1.00 86.06 169 ILE A C 1
ATOM 1365 O O . ILE A 1 169 ? 3.328 4.728 -7.091 1.00 86.06 169 ILE A O 1
ATOM 1369 N N . ILE A 1 170 ? 3.690 2.630 -6.389 1.00 85.12 170 ILE A N 1
ATOM 1370 C CA . ILE A 1 170 ? 2.279 2.325 -6.119 1.00 85.12 170 ILE A CA 1
ATOM 1371 C C . ILE A 1 170 ? 1.726 3.233 -5.020 1.00 85.12 170 ILE A C 1
ATOM 1373 O O . ILE A 1 170 ? 0.657 3.823 -5.187 1.00 85.12 170 ILE A O 1
ATOM 1377 N N . LEU A 1 171 ? 2.460 3.402 -3.925 1.00 81.56 171 LEU A N 1
ATOM 1378 C CA . LEU A 1 171 ? 2.032 4.230 -2.802 1.00 81.56 171 LEU A CA 1
ATOM 1379 C C . LEU A 1 171 ? 1.854 5.698 -3.181 1.00 81.56 171 LEU A C 1
ATOM 1381 O O . LEU A 1 171 ? 0.829 6.304 -2.868 1.00 81.56 171 LEU A O 1
ATOM 1385 N N . VAL A 1 172 ? 2.832 6.273 -3.877 1.00 79.25 172 VAL A N 1
ATOM 1386 C CA . VAL A 1 172 ? 2.796 7.704 -4.187 1.00 79.25 172 VAL A CA 1
ATOM 1387 C C . VAL A 1 172 ? 1.868 7.998 -5.364 1.00 79.25 172 VAL A C 1
ATOM 1389 O O . VAL A 1 172 ? 1.137 8.983 -5.325 1.00 79.25 172 VAL A O 1
ATOM 1392 N N . TYR A 1 173 ? 1.849 7.156 -6.399 1.00 78.44 173 TYR A N 1
ATOM 1393 C CA . TYR A 1 173 ? 1.153 7.487 -7.649 1.00 78.44 173 TYR A CA 1
ATOM 1394 C C . TYR A 1 173 ? -0.217 6.844 -7.789 1.00 78.44 173 TYR A C 1
ATOM 1396 O O . TYR A 1 173 ? -1.122 7.477 -8.319 1.00 78.44 173 TYR A O 1
ATOM 1404 N N . TYR A 1 174 ? -0.402 5.627 -7.279 1.00 75.44 174 TYR A N 1
ATOM 1405 C CA . TYR A 1 174 ? -1.694 4.942 -7.366 1.00 75.44 174 TYR A CA 1
ATOM 1406 C C . TYR A 1 174 ? -2.549 5.160 -6.119 1.00 75.44 174 TYR A C 1
ATOM 1408 O O . TYR A 1 174 ? -3.768 5.265 -6.229 1.00 75.44 174 TYR A O 1
ATOM 1416 N N . GLN A 1 175 ? -1.926 5.254 -4.940 1.00 74.00 175 GLN A N 1
ATOM 1417 C CA . GLN A 1 175 ? -2.639 5.547 -3.689 1.00 74.00 175 GLN A CA 1
ATOM 1418 C C . GLN A 1 175 ? -2.645 7.031 -3.328 1.00 74.00 175 GLN A C 1
ATOM 1420 O O . GLN A 1 175 ? -3.338 7.421 -2.390 1.00 74.00 175 GLN A O 1
ATOM 1425 N N . ALA A 1 176 ? -1.927 7.859 -4.095 1.00 75.38 176 ALA A N 1
ATOM 1426 C CA . ALA A 1 176 ? -1.831 9.301 -3.890 1.00 75.38 176 ALA A CA 1
ATOM 1427 C C . ALA A 1 176 ? -1.399 9.689 -2.462 1.00 75.38 176 ALA A C 1
ATOM 1429 O O . ALA A 1 176 ? -1.788 10.748 -1.958 1.00 75.38 176 ALA A O 1
ATOM 1430 N N . LEU A 1 177 ? -0.600 8.839 -1.806 1.00 76.56 177 LEU A N 1
ATOM 1431 C CA . LEU A 1 177 ? -0.000 9.179 -0.523 1.00 76.56 177 LEU A CA 1
ATOM 1432 C C . LEU A 1 177 ? 1.059 10.262 -0.717 1.00 76.56 177 LEU A C 1
ATOM 1434 O O . LEU A 1 177 ? 1.776 10.292 -1.720 1.00 76.56 177 LEU A O 1
ATOM 1438 N N . SER A 1 178 ? 1.191 11.146 0.269 1.00 82.12 178 SER A N 1
ATOM 1439 C CA . SER A 1 178 ? 2.341 12.049 0.308 1.00 82.12 178 SER A CA 1
ATOM 1440 C C . SER A 1 178 ? 3.643 11.265 0.489 1.00 82.12 178 SER A C 1
ATOM 1442 O O . SER A 1 178 ? 3.641 10.162 1.034 1.00 82.12 178 SER A O 1
ATOM 1444 N N . ASN A 1 179 ? 4.778 11.855 0.102 1.00 82.06 179 ASN A N 1
ATOM 1445 C CA . ASN A 1 179 ? 6.089 11.236 0.332 1.00 82.06 179 ASN A CA 1
ATOM 1446 C C . ASN A 1 179 ? 6.314 10.904 1.818 1.00 82.06 179 ASN A C 1
ATOM 1448 O O . ASN A 1 179 ? 6.913 9.887 2.134 1.00 82.06 179 ASN A O 1
ATOM 1452 N N . VAL A 1 180 ? 5.804 11.737 2.730 1.00 84.62 180 VAL A N 1
ATOM 1453 C CA . VAL A 1 180 ? 5.899 11.486 4.175 1.00 84.62 180 VAL A CA 1
ATOM 1454 C C . VAL A 1 180 ? 5.078 10.257 4.566 1.00 84.62 180 VAL A C 1
ATOM 1456 O O . VAL A 1 180 ? 5.615 9.352 5.192 1.00 84.62 180 VAL A O 1
ATOM 1459 N N . GLU A 1 181 ? 3.809 10.185 4.150 1.00 79.94 181 GLU A N 1
ATOM 1460 C CA . GLU A 1 181 ? 2.938 9.037 4.442 1.00 79.94 181 GLU A CA 1
ATOM 1461 C C . GLU A 1 181 ? 3.488 7.746 3.819 1.00 79.94 181 GLU A C 1
ATOM 1463 O O . GLU A 1 181 ? 3.545 6.723 4.490 1.00 79.94 181 GLU A O 1
ATOM 1468 N N . ALA A 1 182 ? 3.946 7.782 2.565 1.00 82.56 182 ALA A N 1
ATOM 1469 C CA . ALA A 1 182 ? 4.522 6.618 1.895 1.00 82.56 182 ALA A CA 1
ATOM 1470 C C . ALA A 1 182 ? 5.828 6.149 2.559 1.00 82.56 182 ALA A C 1
ATOM 1472 O O . ALA A 1 182 ? 6.003 4.951 2.764 1.00 82.56 182 ALA A O 1
ATOM 1473 N N . ALA A 1 183 ? 6.719 7.068 2.945 1.00 83.25 183 ALA A N 1
ATOM 1474 C CA . ALA A 1 183 ? 7.943 6.728 3.669 1.00 83.25 183 ALA A CA 1
ATOM 1475 C C . ALA A 1 183 ? 7.621 6.084 5.025 1.00 83.25 183 ALA A C 1
ATOM 1477 O O . ALA A 1 183 ? 8.246 5.096 5.405 1.00 83.25 183 ALA A O 1
ATOM 1478 N N . GLU A 1 184 ? 6.582 6.582 5.701 1.00 84.69 184 GLU A N 1
ATOM 1479 C CA . GLU A 1 184 ? 6.072 5.984 6.927 1.00 84.69 184 GLU A CA 1
ATOM 1480 C C . GLU A 1 184 ? 5.536 4.567 6.676 1.00 84.69 184 GLU A C 1
ATOM 1482 O O . GLU A 1 184 ? 5.873 3.651 7.421 1.00 84.69 184 GLU A O 1
ATOM 1487 N N . VAL A 1 185 ? 4.712 4.343 5.642 1.00 84.06 185 VAL A N 1
ATOM 1488 C CA . VAL A 1 185 ? 4.213 2.996 5.284 1.00 84.06 185 VAL A CA 1
ATOM 1489 C C . VAL A 1 185 ? 5.375 2.023 5.097 1.00 84.06 185 VAL A C 1
ATOM 1491 O O . VAL A 1 185 ? 5.331 0.926 5.648 1.00 84.06 185 VAL A O 1
ATOM 1494 N N . MET A 1 186 ? 6.395 2.456 4.357 1.00 86.00 186 MET A N 1
ATOM 1495 C CA . MET A 1 186 ? 7.552 1.658 3.947 1.00 86.00 186 MET A CA 1
ATOM 1496 C C . MET A 1 186 ? 8.609 1.458 5.043 1.00 86.00 186 MET A C 1
ATOM 1498 O O . MET A 1 186 ? 9.536 0.669 4.832 1.00 86.00 186 MET A O 1
ATOM 1502 N N . ASP A 1 187 ? 8.471 2.169 6.168 1.00 87.94 187 ASP A N 1
ATOM 1503 C CA . ASP A 1 187 ? 9.436 2.248 7.271 1.00 87.94 187 ASP A CA 1
ATOM 1504 C C . ASP A 1 187 ? 10.839 2.691 6.804 1.00 87.94 187 ASP A C 1
ATOM 1506 O O . ASP A 1 187 ? 11.854 2.039 7.044 1.00 87.94 187 ASP A O 1
ATOM 1510 N N . VAL A 1 188 ? 10.894 3.798 6.054 1.00 89.62 188 VAL A N 1
ATOM 1511 C CA . VAL A 1 188 ? 12.135 4.393 5.521 1.00 89.62 188 VAL A CA 1
ATOM 1512 C C . VAL A 1 188 ? 12.153 5.912 5.712 1.00 89.62 188 VAL A C 1
ATOM 1514 O O . VAL A 1 188 ? 11.132 6.530 6.001 1.00 89.62 188 VAL A O 1
ATOM 1517 N N . SER A 1 189 ? 13.312 6.549 5.513 1.00 90.62 189 SER A N 1
ATOM 1518 C CA . SER A 1 189 ? 13.379 8.015 5.446 1.00 90.62 189 SER A CA 1
ATOM 1519 C C . SER A 1 189 ? 12.744 8.552 4.157 1.00 90.62 189 SER A C 1
ATOM 1521 O O . SER A 1 189 ? 12.704 7.865 3.132 1.00 90.62 189 SER A O 1
ATOM 1523 N N . VAL A 1 190 ? 12.292 9.811 4.178 1.00 88.81 190 VAL A N 1
ATOM 1524 C CA . VAL A 1 190 ? 11.765 10.488 2.977 1.00 88.81 190 VAL A CA 1
ATOM 1525 C C . VAL A 1 190 ? 12.812 10.509 1.855 1.00 88.81 190 VAL A C 1
ATOM 1527 O O . VAL A 1 190 ? 12.484 10.186 0.718 1.00 88.81 190 VAL A O 1
ATOM 1530 N N . ASP A 1 191 ? 14.083 10.756 2.172 1.00 83.25 191 ASP A N 1
A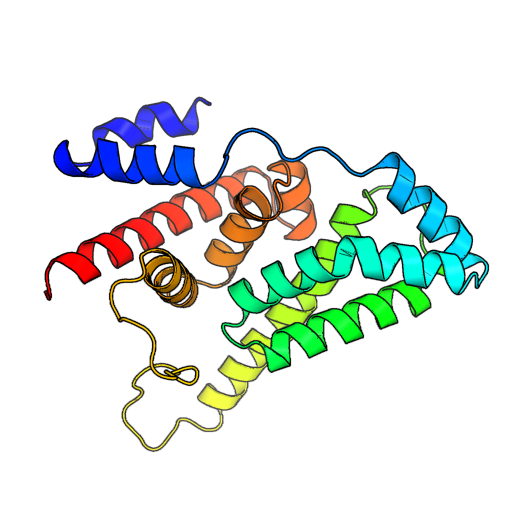TOM 1531 C CA . ASP A 1 191 ? 15.179 10.744 1.189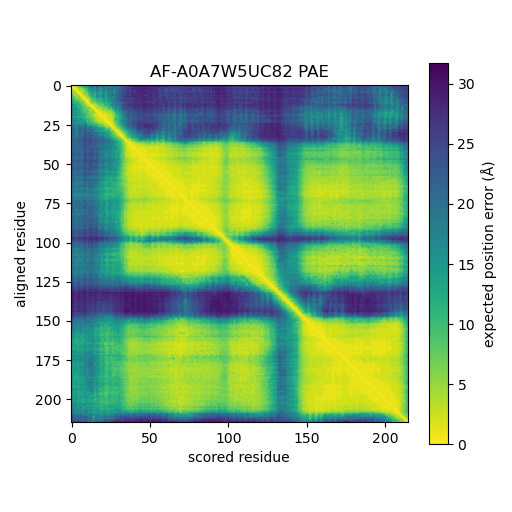 1.00 83.25 191 ASP A CA 1
ATOM 1532 C C . ASP A 1 191 ? 15.395 9.352 0.564 1.00 83.25 191 ASP A C 1
ATOM 1534 O O . ASP A 1 191 ? 15.659 9.209 -0.639 1.00 83.25 191 ASP A O 1
ATOM 1538 N N . ALA A 1 192 ? 15.259 8.291 1.369 1.00 87.31 192 ALA A N 1
ATOM 1539 C CA . ALA A 1 192 ? 15.334 6.917 0.884 1.00 87.31 192 ALA A CA 1
ATOM 1540 C C . ALA A 1 192 ? 14.148 6.586 -0.033 1.00 87.31 192 ALA A C 1
ATOM 1542 O O . ALA A 1 192 ? 14.347 5.964 -1.082 1.00 87.31 192 ALA A O 1
ATOM 1543 N N . LEU A 1 193 ? 12.938 7.049 0.306 1.00 89.12 193 LEU A N 1
ATOM 1544 C CA . LEU A 1 193 ? 11.769 6.950 -0.568 1.00 89.12 193 LEU A CA 1
ATOM 1545 C C . LEU A 1 193 ? 12.007 7.685 -1.894 1.00 89.12 193 LEU A C 1
ATOM 1547 O O . LEU A 1 193 ? 11.767 7.120 -2.959 1.00 89.12 193 LEU A O 1
ATOM 1551 N N . GLU A 1 194 ? 12.506 8.919 -1.864 1.00 83.25 194 GLU A N 1
ATOM 1552 C CA . GLU A 1 194 ? 12.780 9.696 -3.079 1.00 83.25 194 GLU A CA 1
ATOM 1553 C C . GLU A 1 194 ? 13.809 9.005 -3.978 1.00 83.25 194 GLU A C 1
ATOM 1555 O O . GLU A 1 194 ? 13.631 8.939 -5.199 1.00 83.25 194 GLU A O 1
ATOM 1560 N N . SER A 1 195 ? 14.827 8.391 -3.374 1.00 87.25 195 SER A N 1
ATOM 1561 C CA . SER A 1 195 ? 15.807 7.559 -4.074 1.00 87.25 195 SER A CA 1
ATOM 1562 C C . SER A 1 195 ? 15.178 6.313 -4.711 1.00 87.25 195 SER A C 1
ATOM 1564 O O . SER A 1 195 ? 15.523 5.951 -5.840 1.00 87.25 195 SER A O 1
ATOM 1566 N N . LEU A 1 196 ? 14.251 5.645 -4.013 1.00 88.12 196 LEU A N 1
ATOM 1567 C CA . LEU A 1 196 ? 13.501 4.500 -4.543 1.00 88.12 196 LEU A CA 1
ATOM 1568 C C . LEU A 1 196 ? 12.611 4.909 -5.716 1.00 88.12 196 LEU A C 1
ATOM 1570 O O . LEU A 1 196 ? 12.638 4.244 -6.749 1.00 88.12 196 LEU A O 1
ATOM 1574 N N . LEU A 1 197 ? 11.897 6.026 -5.592 1.00 83.31 197 LEU A N 1
ATOM 1575 C CA . LEU A 1 197 ? 11.060 6.579 -6.653 1.00 83.31 197 LEU A CA 1
ATOM 1576 C C . LEU A 1 197 ? 11.888 6.960 -7.884 1.00 83.31 197 LEU A C 1
ATOM 1578 O O . LEU A 1 197 ? 11.500 6.647 -9.007 1.00 83.31 197 LEU A O 1
ATOM 1582 N N . ALA A 1 198 ? 13.036 7.616 -7.694 1.00 79.19 198 ALA A N 1
ATOM 1583 C CA . ALA A 1 198 ? 13.920 7.994 -8.792 1.00 79.19 198 ALA A CA 1
ATOM 1584 C C . ALA A 1 198 ? 14.431 6.767 -9.557 1.00 79.19 198 ALA A C 1
ATOM 1586 O O . ALA A 1 198 ? 14.354 6.733 -10.785 1.00 79.19 198 ALA A O 1
ATOM 1587 N N . ARG A 1 199 ? 14.904 5.735 -8.844 1.00 83.81 199 ARG A N 1
ATOM 1588 C CA . ARG A 1 199 ? 15.341 4.480 -9.473 1.00 83.81 199 ARG A CA 1
ATOM 1589 C C . ARG A 1 199 ? 14.186 3.746 -10.145 1.00 83.81 199 ARG A C 1
ATOM 1591 O O . ARG A 1 199 ? 14.334 3.345 -11.290 1.00 83.81 199 ARG A O 1
ATOM 1598 N N . GLY A 1 200 ? 13.040 3.634 -9.478 1.00 84.81 200 GLY A N 1
ATOM 1599 C CA . GLY A 1 200 ? 11.861 2.967 -10.023 1.00 84.81 200 GLY A CA 1
ATOM 1600 C C . GLY A 1 200 ? 11.370 3.597 -11.322 1.00 84.81 200 GLY A C 1
ATOM 1601 O O . GLY A 1 200 ? 11.100 2.874 -12.275 1.00 84.81 200 GLY A O 1
ATOM 1602 N N . ARG A 1 201 ? 11.312 4.935 -11.396 1.00 87.19 201 ARG A N 1
ATOM 1603 C CA . ARG A 1 201 ? 10.934 5.646 -12.628 1.00 87.19 201 ARG A CA 1
ATOM 1604 C C . ARG A 1 201 ? 11.914 5.380 -13.769 1.00 87.19 201 ARG A C 1
ATOM 1606 O O . ARG A 1 201 ? 11.464 5.128 -14.880 1.00 87.19 201 ARG A O 1
ATOM 1613 N N . ARG A 1 202 ? 13.226 5.379 -13.497 1.00 79.88 202 ARG A N 1
ATOM 1614 C CA . ARG A 1 202 ? 14.241 5.043 -14.512 1.00 79.88 202 ARG A CA 1
ATOM 1615 C C . ARG A 1 202 ? 14.113 3.599 -14.997 1.00 79.88 202 ARG A C 1
ATOM 1617 O O . ARG A 1 202 ? 14.147 3.373 -16.199 1.00 79.88 202 ARG A O 1
ATOM 1624 N N . SER A 1 203 ? 13.926 2.644 -14.084 1.00 84.50 203 SER A N 1
ATOM 1625 C CA . SER A 1 203 ? 13.709 1.234 -14.434 1.00 84.50 203 SER A CA 1
ATOM 1626 C C . SER A 1 203 ? 12.460 1.065 -15.301 1.00 84.50 203 SER A C 1
ATOM 1628 O O . SER A 1 203 ? 12.516 0.416 -16.340 1.00 84.50 203 SER A O 1
ATOM 1630 N N . LEU A 1 204 ? 11.349 1.696 -14.905 1.00 82.44 204 LEU A N 1
ATOM 1631 C CA . LEU A 1 204 ? 10.089 1.646 -15.644 1.00 82.44 204 LEU A CA 1
ATOM 1632 C C . LEU A 1 204 ? 10.236 2.261 -17.041 1.00 82.44 204 LEU A C 1
ATOM 1634 O O . LEU A 1 204 ? 9.801 1.663 -18.017 1.00 82.44 204 LEU A O 1
ATOM 1638 N N . GLN A 1 205 ? 10.896 3.417 -17.146 1.00 81.81 205 GLN A N 1
ATOM 1639 C CA . GLN A 1 205 ? 11.176 4.054 -18.431 1.00 81.81 205 GLN A CA 1
ATOM 1640 C C . GLN A 1 205 ? 12.019 3.147 -19.335 1.00 81.81 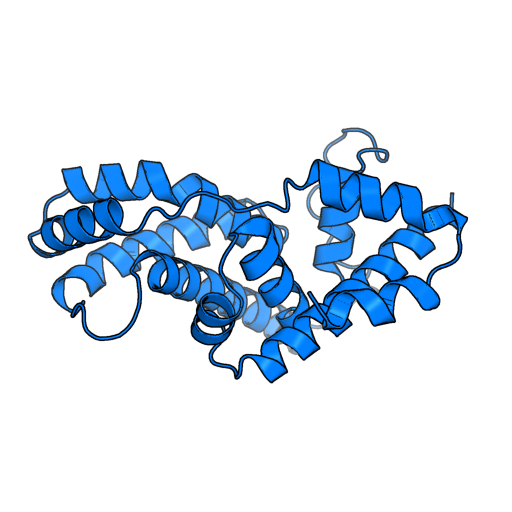205 GLN A C 1
ATOM 1642 O O . GLN A 1 205 ? 11.661 2.955 -20.489 1.00 81.81 205 GLN A O 1
ATOM 1647 N N . GLY A 1 206 ? 13.107 2.565 -18.823 1.00 81.62 206 GLY A N 1
ATOM 1648 C CA . GLY A 1 206 ? 13.962 1.676 -19.613 1.00 81.62 206 GLY A CA 1
ATOM 1649 C C . GLY A 1 206 ? 13.220 0.449 -20.152 1.00 81.62 206 GLY A C 1
ATOM 1650 O O . GLY A 1 206 ? 13.425 0.072 -21.301 1.00 81.62 206 GLY A O 1
ATOM 1651 N N . LEU A 1 207 ? 12.328 -0.137 -19.349 1.00 82.69 207 LEU A N 1
ATOM 1652 C CA . LEU A 1 207 ? 11.506 -1.278 -19.760 1.00 82.69 207 LEU A CA 1
ATOM 1653 C C . LEU A 1 207 ? 10.496 -0.900 -20.845 1.00 82.69 207 LEU A C 1
ATOM 1655 O O . LEU A 1 207 ? 10.400 -1.597 -21.847 1.00 82.69 207 LEU A O 1
ATOM 1659 N N . LEU A 1 208 ? 9.791 0.219 -20.669 1.00 79.50 208 LEU A N 1
ATOM 1660 C CA . LEU A 1 208 ? 8.791 0.674 -21.637 1.00 79.50 208 LEU A CA 1
ATOM 1661 C C . LEU A 1 208 ? 9.417 1.078 -22.979 1.00 79.50 208 LEU A C 1
ATOM 1663 O O . LEU A 1 208 ? 8.805 0.846 -24.011 1.00 79.50 208 LEU A O 1
ATOM 1667 N N . LEU A 1 209 ? 10.635 1.634 -22.964 1.00 76.62 209 LEU A N 1
ATOM 1668 C CA . LEU A 1 209 ? 11.380 1.990 -24.177 1.00 76.62 209 LEU A CA 1
ATOM 1669 C C . LEU A 1 209 ? 11.908 0.767 -24.937 1.00 76.62 209 LEU A C 1
ATOM 1671 O O . LEU A 1 209 ? 11.991 0.799 -26.159 1.00 76.62 209 LEU A O 1
ATOM 1675 N N . LYS A 1 210 ? 12.304 -0.297 -24.225 1.00 69.75 210 LYS A N 1
ATOM 1676 C CA . LYS A 1 210 ? 12.813 -1.524 -24.853 1.00 69.75 210 LYS A CA 1
ATOM 1677 C C . LYS A 1 210 ? 11.699 -2.292 -25.570 1.00 69.75 210 LYS A C 1
ATOM 1679 O O . LYS A 1 210 ? 11.920 -2.789 -26.664 1.00 69.75 210 LYS A O 1
ATOM 1684 N N . ASP A 1 211 ? 10.511 -2.313 -24.972 1.00 59.50 211 ASP A N 1
ATOM 1685 C CA . ASP A 1 211 ? 9.305 -2.965 -25.501 1.00 59.50 211 ASP A CA 1
ATOM 1686 C C . ASP A 1 211 ? 8.841 -2.371 -26.854 1.00 59.50 211 ASP A C 1
ATOM 1688 O O . ASP A 1 211 ? 8.109 -3.022 -27.583 1.00 59.50 211 ASP A O 1
ATOM 1692 N N . GLU A 1 212 ? 9.271 -1.151 -27.214 1.00 54.75 212 GLU A N 1
ATOM 1693 C CA . GLU A 1 212 ? 8.938 -0.498 -28.500 1.00 54.75 212 GLU A CA 1
ATOM 1694 C C . GLU A 1 212 ? 9.974 -0.734 -29.606 1.00 54.75 212 GLU A C 1
ATOM 1696 O O . GLU A 1 212 ? 9.706 -0.429 -30.764 1.00 54.75 212 GLU A O 1
ATOM 1701 N N . GLY A 1 213 ? 11.163 -1.242 -29.264 1.00 50.62 213 GLY A N 1
ATOM 1702 C CA . GLY A 1 213 ? 12.233 -1.517 -30.229 1.00 50.62 213 GLY A CA 1
ATOM 1703 C C . GLY A 1 213 ? 12.192 -2.920 -30.840 1.00 50.62 213 GLY A C 1
ATOM 1704 O O . GLY A 1 213 ? 12.852 -3.142 -31.851 1.00 50.62 213 GLY A O 1
ATOM 1705 N N . ASP A 1 214 ? 11.431 -3.834 -30.231 1.00 47.47 214 ASP A N 1
ATOM 1706 C CA . ASP A 1 214 ? 11.288 -5.238 -30.646 1.00 47.47 214 ASP A CA 1
ATOM 1707 C C . ASP A 1 214 ? 9.980 -5.497 -31.443 1.00 47.47 214 ASP A C 1
ATOM 1709 O O . ASP A 1 214 ? 9.631 -6.653 -31.687 1.00 47.47 214 ASP A O 1
ATOM 1713 N N . GLY A 1 215 ? 9.264 -4.432 -31.844 1.00 41.16 215 GLY A N 1
ATOM 1714 C CA . GLY A 1 215 ? 8.031 -4.468 -32.651 1.00 41.16 215 GLY A CA 1
ATOM 1715 C C . GLY A 1 215 ? 8.219 -4.055 -34.108 1.00 41.16 215 GLY A C 1
ATOM 1716 O O . GLY A 1 215 ? 9.042 -3.150 -34.373 1.00 41.16 215 GLY A O 1
#